Protein AF-A0A960RIF6-F1 (afdb_monomer_lite)

Sequence (246 aa):
MNGVRSHHGIITEVLLPPPLVHELRARSFPRLFRMTGSPGNRGFGRYLRQRIRMLVERERTPVERAITTAYLGSFLVDHIVHAEKNACRILEQRVFDQDEERRLWNQHYGKVILTLIDELPEGHAILDAMVHLPAYSQLPRSVYEIRDRHWGCLQTIARRELSPGTPAITEVTLLRKVQFVLAGERSVRAKARIICLSASLLADHLCFLRHTPWPRAYLHSMTDLYPFVSQDPLVLQEIIYLDDRS

Radius of gyration: 20.7 Å; chains: 1; bounding box: 53×75×54 Å

Foldseek 3Di:
DDDDPPPPPPPPDDDDDDDLPDPVVPPDPVVLCVPVPDPDDPCNVVVNLVVLQVVLVVADDLLVSLVSLLNVLLVVLVVVLVVVQVCCCVPVVDHDDPVRSVVSSVVSSVVSSVVSLVSYPPSVSNVVSNVLVVLLLDQAPVLVVVCVVCVVVLVCVQCVCVPPPRPHLDLVVLLVVLLVLVPDPDDLLVSLSVNSNSLQSQLVVCCVPVVDPSSVSSNVSSSSCCVVCSVPVSSVVCSSCVRVVD

Secondary structure (DSSP, 8-state):
------------S--------SGGGSSS-HHHHTTTT-TT-TTHHHHHHHHHHHHHTT-SSHHHHHHHHHHHHHHHHHHHHHHHHHHHHHHT-----HHHHHHHHHHHHHHHHHHHHHTSTTHHHHHHHHHHHHHHTS--HHHHHHHHHTHHHHHHHHHGGGSTTSPP--HHHHHHHHHHHHHSS--HHHHHHHHHHHHHHHHHHHHHHH---HHHHHHHHHHHHHHHHTTSHHHHHHHHTSSTT-

Structure (mmCIF, N/CA/C/O backbone):
data_AF-A0A960RIF6-F1
#
_entry.id   AF-A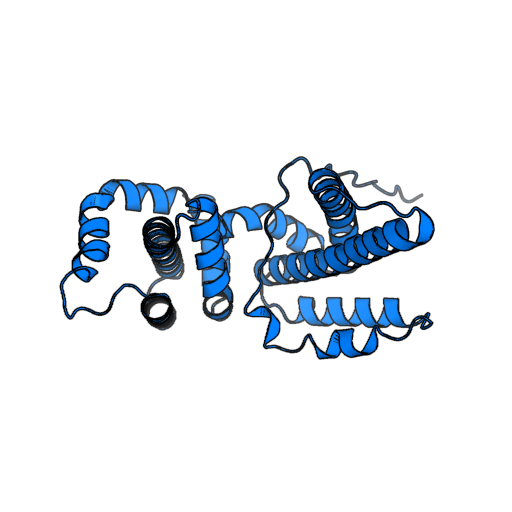0A960RIF6-F1
#
loop_
_atom_site.group_PDB
_atom_site.id
_atom_site.type_symbol
_atom_site.label_atom_id
_atom_site.label_alt_id
_atom_site.label_comp_id
_atom_site.label_asym_id
_atom_site.label_entity_id
_atom_site.label_seq_id
_atom_site.pdbx_PDB_ins_code
_atom_site.Cartn_x
_atom_site.Cartn_y
_atom_site.Cartn_z
_atom_site.occupancy
_atom_site.B_iso_or_equiv
_atom_site.auth_seq_id
_atom_site.auth_comp_id
_atom_site.auth_asym_id
_atom_site.auth_atom_id
_atom_site.pdbx_PDB_model_num
ATOM 1 N N . MET A 1 1 ? 3.336 -42.563 -7.541 1.00 32.19 1 MET A N 1
ATOM 2 C CA . MET A 1 1 ? 3.245 -41.630 -8.685 1.00 32.19 1 MET A CA 1
ATOM 3 C C . MET A 1 1 ? 2.550 -40.374 -8.188 1.00 32.19 1 MET A C 1
ATOM 5 O O . MET A 1 1 ? 1.345 -40.395 -7.989 1.00 32.19 1 MET A O 1
ATOM 9 N N . ASN A 1 2 ? 3.328 -39.337 -7.868 1.00 27.92 2 ASN A N 1
ATOM 10 C CA . ASN A 1 2 ? 2.820 -38.091 -7.297 1.00 27.92 2 ASN A CA 1
ATOM 11 C C . ASN A 1 2 ? 2.390 -37.157 -8.429 1.00 27.92 2 ASN A C 1
ATOM 13 O O . ASN A 1 2 ? 3.223 -36.709 -9.214 1.00 27.92 2 ASN A O 1
ATOM 17 N N . GLY A 1 3 ? 1.086 -36.896 -8.513 1.00 26.84 3 GLY A N 1
ATOM 18 C CA . GLY A 1 3 ? 0.520 -35.905 -9.417 1.00 26.84 3 GLY A CA 1
ATOM 19 C C . GLY A 1 3 ? 0.875 -34.502 -8.942 1.00 26.84 3 GLY A C 1
ATOM 20 O O . GLY A 1 3 ? 0.339 -34.023 -7.945 1.00 26.84 3 GLY A O 1
ATOM 21 N N . VAL A 1 4 ? 1.782 -33.853 -9.668 1.00 30.77 4 VAL A N 1
ATOM 22 C CA . VAL A 1 4 ? 2.055 -32.419 -9.564 1.00 30.77 4 VAL A CA 1
ATOM 23 C C . VAL A 1 4 ? 0.796 -31.688 -10.031 1.00 30.77 4 VAL A C 1
ATOM 25 O O . VAL A 1 4 ? 0.501 -31.642 -11.225 1.00 30.77 4 VAL A O 1
ATOM 28 N N . ARG A 1 5 ? 0.010 -31.156 -9.090 1.00 31.02 5 ARG A N 1
ATOM 29 C CA . ARG A 1 5 ? -1.071 -30.225 -9.419 1.00 31.02 5 ARG A CA 1
ATOM 30 C C . ARG A 1 5 ? -0.435 -28.909 -9.841 1.00 31.02 5 ARG A C 1
ATOM 32 O O . ARG A 1 5 ? 0.065 -28.146 -9.025 1.00 31.02 5 ARG A O 1
ATOM 39 N N . SER A 1 6 ? -0.435 -28.697 -11.149 1.00 33.59 6 SER A N 1
ATOM 40 C CA . SER A 1 6 ? -0.143 -27.425 -11.788 1.00 33.59 6 SER A CA 1
ATOM 41 C C . SER A 1 6 ? -1.176 -26.392 -11.330 1.00 33.59 6 SER A C 1
ATOM 43 O O . SER A 1 6 ? -2.300 -26.363 -11.830 1.00 33.59 6 SER A O 1
ATOM 45 N N . HIS A 1 7 ? -0.818 -25.562 -10.349 1.00 36.59 7 HIS A N 1
ATOM 46 C CA . HIS A 1 7 ? -1.596 -24.386 -9.970 1.00 36.59 7 HIS A CA 1
ATOM 47 C C . HIS A 1 7 ? -1.358 -23.276 -11.000 1.00 36.59 7 HIS A C 1
ATOM 49 O O . HIS A 1 7 ? -0.664 -22.299 -10.747 1.00 36.59 7 HIS A O 1
ATOM 55 N N . HIS A 1 8 ? -1.949 -23.422 -12.187 1.00 34.44 8 HIS A N 1
ATOM 56 C CA . HIS A 1 8 ? -2.208 -22.283 -13.071 1.00 34.44 8 HIS A CA 1
ATOM 57 C C . HIS A 1 8 ? -3.445 -21.545 -12.546 1.00 34.44 8 HIS A C 1
ATOM 59 O O . HIS A 1 8 ? -4.513 -21.556 -13.154 1.00 34.44 8 HIS A O 1
ATOM 65 N N . GLY A 1 9 ? -3.307 -20.951 -11.358 1.00 34.75 9 GLY A N 1
ATOM 66 C CA . GLY A 1 9 ? -4.221 -19.922 -10.890 1.00 34.75 9 GLY A CA 1
ATOM 67 C C . GLY A 1 9 ? -3.928 -18.674 -11.702 1.00 34.75 9 GLY A C 1
ATOM 68 O O . GLY A 1 9 ? -2.904 -18.024 -11.503 1.00 34.75 9 GLY A O 1
ATOM 69 N N . ILE A 1 10 ? -4.783 -18.398 -12.679 1.00 37.38 10 ILE A N 1
ATOM 70 C CA . ILE A 1 10 ? -4.739 -17.173 -13.462 1.00 37.38 10 ILE A CA 1
ATOM 71 C C . ILE A 1 10 ? -4.867 -16.027 -12.451 1.00 37.38 10 ILE A C 1
ATOM 73 O O . ILE A 1 10 ? -5.909 -15.876 -11.821 1.00 37.38 10 ILE A O 1
ATOM 77 N N . ILE A 1 11 ? -3.798 -15.246 -12.268 1.00 41.38 11 ILE A N 1
ATOM 78 C CA . ILE A 1 11 ? -3.864 -13.926 -11.632 1.00 41.38 11 ILE A CA 1
ATOM 79 C C . ILE A 1 11 ? -4.617 -13.042 -12.636 1.00 41.38 11 ILE A C 1
ATOM 81 O O . ILE A 1 11 ? -4.023 -12.300 -13.414 1.00 41.38 11 ILE A O 1
ATOM 85 N N . THR A 1 12 ? -5.929 -13.247 -12.732 1.00 36.44 12 THR A N 1
ATOM 86 C CA . THR A 1 12 ? -6.839 -12.452 -13.552 1.00 36.44 12 THR A CA 1
ATOM 87 C C . THR A 1 12 ? -6.929 -11.080 -12.906 1.00 36.44 12 THR A C 1
ATOM 89 O O . THR A 1 12 ? -7.447 -10.983 -11.800 1.00 36.44 12 THR A O 1
ATOM 92 N N . GLU A 1 13 ? -6.357 -10.069 -13.568 1.00 41.06 13 GLU A N 1
ATOM 93 C CA . GLU A 1 13 ? -6.784 -8.656 -13.559 1.00 41.06 13 GLU A CA 1
ATOM 94 C C . GLU A 1 13 ? -7.494 -8.219 -12.256 1.00 41.06 13 GLU A C 1
ATOM 96 O O . GLU A 1 13 ? -8.681 -8.456 -12.078 1.00 41.06 13 GLU A O 1
ATOM 101 N N . VAL A 1 14 ? -6.835 -7.622 -11.259 1.00 38.22 14 VAL A N 1
ATOM 102 C CA . VAL A 1 14 ? -6.157 -6.319 -11.305 1.00 38.22 14 VAL A CA 1
ATOM 103 C C . VAL A 1 14 ? -4.953 -6.344 -10.362 1.00 38.22 14 VAL A C 1
ATOM 105 O O . VAL A 1 14 ? -5.090 -6.324 -9.140 1.00 38.22 14 VAL A O 1
ATOM 108 N N . LEU A 1 15 ? -3.749 -6.331 -10.928 1.00 47.78 15 LEU A N 1
ATOM 109 C CA . LEU A 1 15 ? -2.554 -5.953 -10.185 1.00 47.78 15 LEU A CA 1
ATOM 110 C C . LEU A 1 15 ? -2.409 -4.438 -10.271 1.00 47.78 15 LEU A C 1
ATOM 112 O O . LEU A 1 15 ? -2.301 -3.912 -11.377 1.00 47.78 15 LEU A O 1
ATOM 116 N N . LEU A 1 16 ? -2.453 -3.776 -9.107 1.00 42.75 16 LEU A N 1
ATOM 117 C CA . LEU A 1 16 ? -1.596 -2.669 -8.641 1.00 42.75 16 LEU A CA 1
ATOM 118 C C . LEU A 1 16 ? -2.322 -1.864 -7.531 1.00 42.75 16 LEU A C 1
ATOM 120 O O . LEU A 1 16 ? -3.524 -1.634 -7.660 1.00 42.75 16 LEU A O 1
ATOM 124 N N . PRO A 1 17 ? -1.624 -1.418 -6.457 1.00 39.72 17 PRO A N 1
ATOM 125 C CA . PRO A 1 17 ? -0.369 -0.676 -6.623 1.00 39.72 17 PRO A CA 1
ATOM 126 C C . PRO A 1 17 ? 0.770 -1.017 -5.637 1.00 39.72 17 PRO A C 1
ATOM 128 O O . PRO A 1 17 ? 0.545 -1.167 -4.440 1.00 39.72 17 PRO A O 1
ATOM 131 N N . PRO A 1 18 ? 2.038 -0.919 -6.068 1.00 49.06 18 PRO A N 1
ATOM 132 C CA . PRO A 1 18 ? 3.036 -0.166 -5.341 1.00 49.06 18 PRO A CA 1
ATOM 133 C C . PRO A 1 18 ? 3.178 1.215 -6.014 1.00 49.06 18 PRO A C 1
ATOM 135 O O . PRO A 1 18 ? 2.898 1.371 -7.204 1.00 49.06 18 PRO A O 1
ATOM 138 N N . PRO A 1 19 ? 3.543 2.246 -5.240 1.00 44.56 19 PRO A N 1
ATOM 139 C CA . PRO A 1 19 ? 4.737 2.183 -4.416 1.00 44.56 19 PRO A CA 1
ATOM 140 C C . PRO A 1 19 ? 4.451 2.467 -2.946 1.00 44.56 19 PRO A C 1
ATOM 142 O O . PRO A 1 19 ? 4.108 3.585 -2.584 1.00 44.56 19 PRO A O 1
ATOM 145 N N . LEU A 1 20 ? 4.756 1.502 -2.077 1.00 50.09 20 LEU A N 1
ATOM 146 C CA . LEU A 1 20 ? 5.163 1.823 -0.708 1.00 50.09 20 LEU A CA 1
ATOM 147 C C . LEU A 1 20 ? 6.552 2.478 -0.744 1.00 50.09 20 LEU A C 1
ATOM 149 O O . LEU A 1 20 ? 7.557 1.873 -0.380 1.00 50.09 20 LEU A O 1
ATOM 153 N N . VAL A 1 21 ? 6.663 3.693 -1.269 1.00 50.06 21 VAL A N 1
ATOM 154 C CA . VAL A 1 21 ? 7.930 4.433 -1.312 1.00 50.06 21 VAL A CA 1
ATOM 155 C C . VAL A 1 21 ? 7.574 5.875 -0.987 1.00 50.06 21 VAL A C 1
ATOM 157 O O . VAL A 1 21 ? 6.980 6.552 -1.810 1.00 50.06 21 VAL A O 1
ATOM 160 N N . HIS A 1 22 ? 7.812 6.334 0.244 1.00 36.00 22 HIS A N 1
ATOM 161 C CA . HIS A 1 22 ? 9.136 6.844 0.608 1.00 36.00 22 HIS A CA 1
ATOM 162 C C . HIS A 1 22 ? 9.741 6.323 1.931 1.00 36.00 22 HIS A C 1
ATOM 164 O O . HIS A 1 22 ? 10.951 6.475 2.118 1.00 36.00 22 HIS A O 1
ATOM 170 N N . GLU A 1 23 ? 8.989 5.640 2.802 1.00 36.38 23 GLU A N 1
ATOM 171 C CA . GLU A 1 23 ? 9.466 5.318 4.166 1.00 36.38 23 GLU A CA 1
ATOM 172 C C . GLU A 1 23 ? 10.039 3.904 4.393 1.00 36.38 23 GLU A C 1
ATOM 174 O O . GLU A 1 23 ? 10.820 3.713 5.330 1.00 36.38 23 GLU A O 1
ATOM 179 N N . LEU A 1 24 ? 9.840 2.933 3.489 1.00 41.31 24 LEU A N 1
ATOM 180 C CA . LEU A 1 24 ? 10.597 1.662 3.546 1.00 41.31 24 LEU A CA 1
ATOM 181 C C . LEU A 1 24 ? 12.114 1.847 3.296 1.00 41.31 24 LEU A C 1
ATOM 183 O O . LEU A 1 24 ? 12.909 0.928 3.497 1.00 41.31 24 LEU A O 1
ATOM 187 N N . ARG A 1 25 ? 12.559 3.068 2.952 1.00 44.19 25 ARG A N 1
ATOM 188 C CA . ARG A 1 25 ? 13.981 3.438 2.838 1.00 44.19 25 ARG A CA 1
ATOM 189 C C . ARG A 1 25 ? 14.737 3.437 4.175 1.00 44.19 25 ARG A C 1
ATOM 191 O O . ARG A 1 25 ? 15.963 3.330 4.156 1.00 44.19 25 ARG A O 1
ATOM 198 N N . ALA A 1 26 ? 14.062 3.551 5.322 1.00 37.34 26 ALA A N 1
ATOM 199 C CA . ALA A 1 26 ? 14.734 3.895 6.581 1.00 37.34 26 ALA A CA 1
ATOM 200 C C . ALA A 1 26 ? 15.164 2.706 7.460 1.00 37.34 26 ALA A C 1
ATOM 202 O O . ALA A 1 26 ? 16.023 2.873 8.327 1.00 37.34 26 ALA A O 1
ATOM 203 N N . ARG A 1 27 ? 14.641 1.491 7.253 1.00 42.00 27 ARG A N 1
ATOM 204 C CA . ARG A 1 27 ? 15.014 0.329 8.082 1.00 42.00 27 ARG A CA 1
ATOM 205 C C . ARG A 1 27 ? 15.604 -0.797 7.227 1.00 42.00 27 ARG A C 1
ATOM 207 O O . ARG A 1 27 ? 14.946 -1.752 6.851 1.00 42.00 27 ARG A O 1
ATOM 214 N N . SER A 1 28 ? 16.909 -0.655 6.962 1.00 44.53 28 SER A N 1
ATOM 215 C CA . SER A 1 28 ? 17.867 -1.745 6.675 1.00 44.53 28 SER A CA 1
ATOM 216 C C . SER A 1 28 ? 18.116 -2.217 5.229 1.00 44.53 28 SER A C 1
ATOM 218 O O . SER A 1 28 ? 18.928 -3.126 5.054 1.00 44.53 28 SER A O 1
ATOM 220 N N . PHE A 1 29 ? 17.570 -1.592 4.183 1.00 48.66 29 PHE A N 1
ATOM 221 C CA . PHE A 1 29 ? 17.700 -2.127 2.811 1.00 48.66 29 PHE A CA 1
ATOM 222 C C . PHE A 1 29 ? 18.781 -1.552 1.877 1.00 48.66 29 PHE A C 1
ATOM 224 O O . PHE A 1 29 ? 19.278 -2.325 1.056 1.00 48.66 29 PHE A O 1
ATOM 231 N N . PRO A 1 30 ? 19.281 -0.302 2.009 1.00 45.53 30 PRO A N 1
ATOM 232 C CA . PRO A 1 30 ? 20.416 0.154 1.191 1.00 45.53 30 PRO A CA 1
ATOM 233 C C . PRO A 1 30 ? 21.667 -0.735 1.340 1.00 45.53 30 PRO A C 1
ATOM 235 O O . PRO A 1 30 ? 22.520 -0.785 0.457 1.00 45.53 30 PRO A O 1
ATOM 238 N N . ARG A 1 31 ? 21.772 -1.475 2.454 1.00 42.97 31 ARG A N 1
ATOM 239 C CA . ARG A 1 31 ? 22.844 -2.448 2.716 1.00 42.97 31 ARG A CA 1
ATOM 240 C C . ARG A 1 31 ? 22.660 -3.790 2.007 1.00 42.97 31 ARG A C 1
ATOM 242 O O . ARG A 1 31 ? 23.662 -4.430 1.716 1.00 42.97 31 ARG A O 1
ATOM 249 N N . LEU A 1 32 ? 21.426 -4.203 1.711 1.00 44.03 32 LEU A N 1
ATOM 250 C CA . LEU A 1 32 ? 21.147 -5.468 1.024 1.00 44.03 32 LEU A CA 1
ATOM 251 C C . LEU A 1 32 ? 21.652 -5.451 -0.427 1.00 44.03 32 LEU A C 1
ATOM 253 O O . LEU A 1 32 ? 22.079 -6.486 -0.933 1.00 44.03 32 LEU A O 1
ATOM 257 N N . PHE A 1 33 ? 21.688 -4.264 -1.046 1.00 45.75 33 PHE A N 1
ATOM 258 C CA . PHE A 1 33 ? 22.022 -4.100 -2.462 1.00 45.75 33 PHE A CA 1
ATOM 259 C C . PHE A 1 33 ? 23.192 -3.147 -2.767 1.00 45.75 33 PHE A C 1
ATOM 261 O O . PHE A 1 33 ? 23.635 -3.094 -3.906 1.00 45.75 33 PHE A O 1
ATOM 268 N N . ARG A 1 34 ? 23.848 -2.507 -1.782 1.00 46.56 34 ARG A N 1
ATOM 269 C CA . ARG A 1 34 ? 25.203 -1.941 -2.017 1.00 46.56 34 ARG A CA 1
ATOM 270 C C . ARG A 1 34 ? 26.225 -2.986 -2.503 1.00 46.56 34 ARG A C 1
ATOM 272 O O . ARG A 1 34 ? 27.299 -2.613 -2.954 1.00 46.56 34 ARG A O 1
ATOM 279 N N . MET A 1 35 ? 25.890 -4.275 -2.435 1.00 37.97 35 MET A N 1
ATOM 280 C CA . MET A 1 35 ? 26.700 -5.387 -2.935 1.00 37.97 35 MET A CA 1
ATOM 281 C C . MET A 1 35 ? 26.301 -5.892 -4.338 1.00 37.97 35 MET A C 1
ATOM 283 O O . MET A 1 35 ? 26.942 -6.814 -4.833 1.00 37.97 35 MET A O 1
ATOM 287 N N . THR A 1 36 ? 25.280 -5.328 -5.002 1.00 44.00 36 THR A N 1
ATOM 288 C CA . THR A 1 36 ? 24.848 -5.775 -6.349 1.00 44.00 36 THR A CA 1
ATOM 289 C C . THR A 1 36 ? 25.590 -5.140 -7.512 1.00 44.00 36 THR A C 1
ATOM 291 O O . THR A 1 36 ? 25.268 -5.416 -8.662 1.00 44.00 36 THR A O 1
ATOM 294 N N . GLY A 1 37 ? 26.618 -4.340 -7.232 1.00 41.59 37 GLY A N 1
ATOM 295 C CA . GLY A 1 37 ? 27.520 -3.809 -8.254 1.00 41.59 37 GLY A CA 1
ATOM 296 C C . GLY A 1 37 ? 28.519 -4.824 -8.825 1.00 41.59 37 GLY A C 1
ATOM 297 O O . GLY A 1 37 ? 29.257 -4.464 -9.734 1.00 41.59 37 GLY A O 1
ATOM 298 N N . SER A 1 38 ? 28.563 -6.068 -8.328 1.00 38.09 38 SER A N 1
ATOM 299 C CA . SER A 1 38 ? 29.552 -7.065 -8.768 1.00 38.09 38 SER A CA 1
ATOM 300 C C . SER A 1 38 ? 28.891 -8.256 -9.476 1.00 38.09 38 SER A C 1
ATOM 302 O O . SER A 1 38 ? 28.416 -9.183 -8.808 1.00 38.09 38 SER A O 1
ATOM 304 N N . PRO A 1 39 ? 28.855 -8.270 -10.821 1.00 38.03 39 PRO A N 1
ATOM 305 C CA . PRO A 1 39 ? 28.371 -9.412 -11.587 1.00 38.03 39 PRO A CA 1
ATOM 306 C C . PRO A 1 39 ? 29.365 -10.576 -11.437 1.00 38.03 39 PRO A C 1
ATOM 308 O O . PRO A 1 39 ? 30.534 -10.449 -11.784 1.00 38.03 39 PRO A O 1
ATOM 311 N N . GLY A 1 40 ? 28.922 -11.714 -10.885 1.00 44.09 40 GLY A N 1
ATOM 312 C CA . GLY A 1 40 ? 29.757 -12.926 -10.821 1.00 44.09 40 GLY A CA 1
ATOM 313 C C . GLY A 1 40 ? 29.438 -13.950 -9.727 1.00 44.09 40 GLY A C 1
ATOM 314 O O . GLY A 1 40 ? 29.934 -15.073 -9.784 1.00 44.09 40 GLY A O 1
ATOM 315 N N . ASN A 1 41 ? 28.600 -13.637 -8.734 1.00 46.22 41 ASN A N 1
ATOM 316 C CA . ASN A 1 41 ? 28.441 -14.531 -7.585 1.00 46.22 41 ASN A CA 1
ATOM 317 C C . ASN A 1 41 ? 27.294 -15.543 -7.758 1.00 46.22 41 ASN A C 1
ATOM 319 O O . ASN A 1 41 ? 26.132 -15.236 -7.501 1.00 46.22 41 ASN A O 1
ATOM 323 N N . ARG A 1 42 ? 27.618 -16.804 -8.084 1.00 51.88 42 ARG A N 1
ATOM 324 C CA . ARG A 1 42 ? 26.669 -17.947 -8.066 1.00 51.88 42 ARG A CA 1
ATOM 325 C C . ARG A 1 42 ? 26.002 -18.171 -6.690 1.00 51.88 42 ARG A C 1
ATOM 327 O O . ARG A 1 42 ? 25.000 -18.877 -6.593 1.00 51.88 42 ARG A O 1
ATOM 334 N N . GLY A 1 43 ? 26.531 -17.561 -5.625 1.00 57.53 43 GLY A N 1
ATOM 335 C CA . GLY A 1 43 ? 25.935 -17.526 -4.283 1.00 57.53 43 GLY A CA 1
ATOM 336 C C . GLY A 1 43 ? 24.962 -16.366 -4.031 1.00 57.53 43 GLY A C 1
ATOM 337 O O . GLY A 1 43 ? 24.218 -16.412 -3.054 1.00 57.53 43 GLY A O 1
ATOM 338 N N . PHE A 1 44 ? 24.918 -15.354 -4.906 1.00 62.78 44 PHE A N 1
ATOM 339 C CA . PHE A 1 44 ? 24.132 -14.135 -4.695 1.00 62.78 44 PHE A CA 1
ATOM 340 C C . PHE A 1 44 ? 22.628 -14.415 -4.651 1.00 62.78 44 PHE A C 1
ATOM 342 O O . PHE A 1 44 ? 21.956 -13.992 -3.716 1.00 62.78 44 PHE A O 1
ATOM 349 N N . GLY A 1 45 ? 22.114 -15.208 -5.597 1.00 66.12 45 GLY A N 1
ATOM 350 C CA . GLY A 1 45 ? 20.698 -15.583 -5.612 1.00 66.12 45 GLY A CA 1
ATOM 351 C C . GLY A 1 45 ? 20.278 -16.332 -4.344 1.00 66.12 45 GLY A C 1
ATOM 352 O O . GLY A 1 45 ? 19.231 -16.043 -3.781 1.00 66.12 45 GLY A O 1
ATOM 353 N N . ARG A 1 46 ? 21.127 -17.235 -3.828 1.00 70.06 46 ARG A N 1
ATOM 354 C CA . ARG A 1 46 ? 20.864 -17.936 -2.558 1.00 70.06 46 ARG A CA 1
ATOM 355 C C . ARG A 1 46 ? 20.870 -16.986 -1.362 1.00 70.06 46 ARG A C 1
ATOM 357 O O . ARG A 1 46 ? 19.969 -17.063 -0.535 1.00 70.06 46 ARG A O 1
ATOM 364 N N . TYR A 1 47 ? 21.848 -16.086 -1.290 1.00 72.69 47 TYR A N 1
ATOM 365 C CA . TYR A 1 47 ? 21.937 -15.090 -0.222 1.00 72.69 47 TYR A CA 1
ATOM 366 C C . TYR A 1 47 ? 20.736 -14.137 -0.220 1.00 72.69 47 TYR A C 1
ATOM 368 O O . TYR A 1 47 ? 20.153 -13.873 0.831 1.00 72.69 47 TYR A O 1
ATOM 376 N N . LEU A 1 48 ? 20.342 -13.651 -1.400 1.00 72.12 48 LEU A N 1
ATOM 377 C CA . LEU A 1 48 ? 19.203 -12.759 -1.560 1.00 72.12 48 LEU A CA 1
ATOM 378 C C . LEU A 1 48 ? 17.898 -13.442 -1.138 1.00 72.12 48 LEU A C 1
ATOM 380 O O . LEU A 1 48 ? 17.171 -12.886 -0.319 1.00 72.12 48 LEU A O 1
ATOM 384 N N . ARG A 1 49 ? 17.649 -14.670 -1.609 1.00 75.38 49 ARG A N 1
ATOM 385 C CA . ARG A 1 49 ? 16.490 -15.476 -1.192 1.00 75.38 49 ARG A CA 1
ATOM 386 C C . ARG A 1 49 ? 16.439 -15.678 0.319 1.00 75.38 49 ARG A C 1
ATOM 388 O O . ARG A 1 49 ? 15.421 -15.411 0.949 1.00 75.38 49 ARG A O 1
ATOM 395 N N . GLN A 1 50 ? 17.564 -16.059 0.927 1.00 79.75 50 GLN A N 1
ATOM 396 C CA . GLN A 1 50 ? 17.651 -16.235 2.378 1.00 79.75 50 GLN A CA 1
ATOM 397 C C . GLN A 1 50 ? 17.331 -14.932 3.125 1.00 79.75 50 GLN A C 1
ATOM 399 O O . GLN A 1 50 ? 16.666 -14.948 4.160 1.00 79.75 50 GLN A O 1
ATOM 404 N N . ARG A 1 51 ? 17.792 -13.789 2.609 1.00 78.69 51 ARG A N 1
ATOM 405 C CA . ARG A 1 51 ? 17.517 -12.481 3.208 1.00 78.69 51 ARG A CA 1
ATOM 406 C C . ARG A 1 51 ? 16.064 -12.065 3.071 1.00 78.69 51 ARG A C 1
ATOM 408 O O . ARG A 1 51 ? 15.514 -11.619 4.071 1.00 78.69 51 ARG A O 1
ATOM 415 N N . ILE A 1 52 ? 15.459 -12.249 1.899 1.00 79.31 52 ILE A N 1
ATOM 416 C CA . ILE A 1 52 ? 14.028 -12.010 1.679 1.00 79.31 52 ILE A CA 1
ATOM 417 C C . ILE A 1 52 ? 13.210 -12.833 2.672 1.00 79.31 52 ILE A C 1
ATOM 419 O O . ILE A 1 52 ? 12.413 -12.270 3.416 1.00 79.31 52 ILE A O 1
ATOM 423 N N . ARG A 1 53 ? 13.498 -14.133 2.774 1.00 83.06 53 ARG A N 1
ATOM 424 C CA . ARG A 1 53 ? 12.840 -15.020 3.732 1.00 83.06 53 ARG A CA 1
ATOM 425 C C . ARG A 1 53 ? 12.953 -14.515 5.172 1.00 83.06 53 ARG A C 1
ATOM 427 O O . ARG A 1 53 ? 11.936 -14.349 5.829 1.00 83.06 53 ARG A O 1
ATOM 434 N N . MET A 1 54 ? 14.159 -14.180 5.636 1.00 82.75 54 MET A N 1
ATOM 435 C CA . MET A 1 54 ? 14.357 -13.644 6.993 1.00 82.75 54 MET A CA 1
ATOM 436 C C . MET A 1 54 ? 13.622 -12.325 7.252 1.00 82.75 54 MET A C 1
ATOM 438 O O . MET A 1 54 ? 13.348 -12.003 8.404 1.00 82.75 54 MET A O 1
ATOM 442 N N . LEU A 1 55 ? 13.384 -11.514 6.222 1.00 80.75 55 LEU A N 1
ATOM 443 C CA . LEU A 1 55 ? 12.650 -10.259 6.361 1.00 80.75 55 LEU A CA 1
ATOM 444 C C . LEU A 1 55 ? 11.156 -10.522 6.486 1.00 80.75 55 LEU A C 1
ATOM 446 O O . LEU A 1 55 ? 10.545 -10.015 7.417 1.00 80.75 55 LEU A O 1
ATOM 450 N N . VAL A 1 56 ? 10.606 -11.374 5.622 1.00 82.81 56 VAL A N 1
ATOM 451 C CA . VAL A 1 56 ? 9.197 -11.779 5.689 1.00 82.81 56 VAL A CA 1
ATOM 452 C C . VAL A 1 56 ? 8.900 -12.518 7.000 1.00 82.81 56 VAL A C 1
ATOM 454 O O . VAL A 1 56 ? 7.888 -12.261 7.639 1.00 82.81 56 VAL A O 1
ATOM 457 N N . GLU A 1 57 ? 9.805 -13.376 7.476 1.00 83.69 57 GLU A N 1
ATOM 458 C CA . GLU A 1 57 ? 9.639 -14.109 8.743 1.00 83.69 57 GLU A CA 1
ATOM 459 C C . GLU A 1 57 ? 9.640 -13.203 9.990 1.00 83.69 57 GLU A C 1
ATOM 461 O O . GLU A 1 57 ? 9.158 -13.619 11.042 1.00 83.69 57 GLU A O 1
ATOM 466 N N . ARG A 1 58 ? 10.155 -11.967 9.902 1.00 83.50 58 ARG A N 1
ATOM 467 C CA . ARG A 1 58 ? 10.088 -10.995 11.013 1.00 83.50 58 ARG A CA 1
ATOM 468 C C . ARG A 1 58 ? 8.714 -10.360 11.168 1.00 83.50 58 ARG A C 1
ATOM 470 O O . ARG A 1 58 ? 8.421 -9.826 12.238 1.00 83.50 58 ARG A O 1
ATOM 477 N N . GLU A 1 59 ? 7.910 -10.397 10.116 1.00 82.94 59 GLU A N 1
ATOM 478 C CA . GLU A 1 59 ? 6.571 -9.834 10.121 1.00 82.94 59 GLU A CA 1
ATOM 479 C C . GLU A 1 59 ? 5.628 -10.708 10.955 1.00 82.94 59 GLU A C 1
ATOM 481 O O . GLU A 1 59 ? 5.712 -11.946 10.945 1.00 82.94 59 GLU A O 1
ATOM 486 N N . ARG A 1 60 ? 4.736 -10.059 11.709 1.00 82.12 60 ARG A N 1
ATOM 487 C CA . ARG A 1 60 ? 3.943 -10.714 12.762 1.00 82.12 60 ARG A CA 1
ATOM 488 C C . ARG A 1 60 ? 2.646 -11.293 12.226 1.00 82.12 60 ARG A C 1
ATOM 490 O O . ARG A 1 60 ? 2.162 -12.292 12.750 1.00 82.12 60 ARG A O 1
ATOM 497 N N . THR A 1 61 ? 2.088 -10.664 11.200 1.00 83.25 61 THR A N 1
ATOM 498 C CA . THR A 1 61 ? 0.800 -11.033 10.613 1.00 83.25 61 THR A CA 1
ATOM 499 C C . THR A 1 61 ? 0.945 -11.447 9.145 1.00 83.25 61 THR A C 1
ATOM 501 O O . THR A 1 61 ? 1.852 -10.972 8.458 1.00 83.25 61 THR A O 1
ATOM 504 N N . PRO A 1 62 ? 0.030 -12.280 8.612 1.00 85.12 62 PRO A N 1
ATOM 505 C CA . PRO A 1 62 ? -0.012 -12.594 7.180 1.00 85.12 62 PRO A CA 1
ATOM 506 C C . PRO A 1 62 ? -0.122 -11.347 6.294 1.00 85.12 62 PRO A C 1
ATOM 508 O O . PRO A 1 62 ? 0.444 -11.306 5.208 1.00 85.12 62 PRO A O 1
ATOM 511 N N . VAL A 1 63 ? -0.794 -10.302 6.787 1.00 81.88 63 VAL A N 1
ATOM 512 C CA . VAL A 1 63 ? -0.922 -9.004 6.114 1.00 81.88 63 VAL A CA 1
ATOM 513 C C . VAL A 1 63 ? 0.424 -8.297 5.982 1.00 81.88 63 VAL A C 1
ATOM 515 O O . VAL A 1 63 ? 0.789 -7.889 4.885 1.00 81.88 63 VAL A O 1
ATOM 518 N N . GLU A 1 64 ? 1.186 -8.170 7.068 1.00 79.75 64 GLU A N 1
ATOM 519 C CA . GLU A 1 64 ? 2.520 -7.560 7.004 1.00 79.75 64 GLU A CA 1
ATOM 520 C C . GLU A 1 64 ? 3.446 -8.374 6.089 1.00 79.75 64 GLU A C 1
ATOM 522 O O . GLU A 1 64 ? 4.173 -7.807 5.277 1.00 79.75 64 GLU A O 1
ATOM 527 N N . ARG A 1 65 ? 3.353 -9.711 6.129 1.00 84.12 65 ARG A N 1
ATOM 528 C CA . ARG A 1 65 ? 4.088 -10.603 5.216 1.00 84.12 65 ARG A CA 1
ATOM 529 C C . ARG A 1 65 ? 3.705 -10.385 3.757 1.00 84.12 65 ARG A C 1
ATOM 531 O O . ARG A 1 65 ? 4.594 -10.346 2.907 1.00 84.12 65 ARG A O 1
ATOM 538 N N . ALA A 1 66 ? 2.416 -10.226 3.467 1.00 84.69 66 ALA A N 1
ATOM 539 C CA . ALA A 1 66 ? 1.898 -9.923 2.136 1.00 84.69 66 ALA A CA 1
ATOM 540 C C . ALA A 1 66 ? 2.405 -8.571 1.637 1.00 84.69 66 ALA A C 1
ATOM 542 O O . ALA A 1 66 ? 2.895 -8.478 0.513 1.00 84.69 66 ALA A O 1
ATOM 543 N N . ILE A 1 67 ? 2.377 -7.546 2.489 1.00 78.62 67 ILE A N 1
ATOM 544 C CA . ILE A 1 67 ? 2.882 -6.212 2.163 1.00 78.62 67 ILE A CA 1
ATOM 545 C C . ILE A 1 67 ? 4.389 -6.243 1.891 1.00 78.62 67 ILE A C 1
ATOM 547 O O . ILE A 1 67 ? 4.844 -5.752 0.856 1.00 78.62 67 ILE A O 1
ATOM 551 N N . THR A 1 68 ? 5.169 -6.860 2.779 1.00 79.62 68 THR A N 1
ATOM 552 C CA . THR A 1 68 ? 6.623 -6.982 2.621 1.00 79.62 68 THR A CA 1
ATOM 553 C C . THR A 1 68 ? 6.975 -7.804 1.377 1.00 79.62 68 THR A C 1
ATOM 555 O O . THR A 1 68 ? 7.864 -7.415 0.620 1.00 79.62 68 THR A O 1
ATOM 558 N N . THR A 1 69 ? 6.241 -8.883 1.091 1.00 83.12 69 THR A N 1
ATOM 559 C CA . THR A 1 69 ? 6.419 -9.688 -0.132 1.00 83.12 69 THR A CA 1
ATOM 560 C C . THR A 1 69 ? 6.092 -8.889 -1.394 1.00 83.12 69 THR A C 1
ATOM 562 O O . THR A 1 69 ? 6.897 -8.872 -2.325 1.00 83.12 69 THR A O 1
ATOM 565 N N . ALA A 1 70 ? 4.965 -8.171 -1.415 1.00 81.06 70 ALA A N 1
ATOM 566 C CA . ALA A 1 70 ? 4.567 -7.307 -2.527 1.00 81.06 70 ALA A CA 1
ATOM 567 C C . ALA A 1 70 ? 5.615 -6.217 -2.801 1.00 81.06 70 ALA A C 1
ATOM 569 O O . ALA A 1 70 ? 6.000 -5.977 -3.948 1.00 81.06 70 ALA A O 1
ATOM 570 N N . TYR A 1 71 ? 6.137 -5.599 -1.738 1.00 74.94 71 TYR A N 1
ATOM 571 C CA . TYR A 1 71 ? 7.183 -4.591 -1.839 1.00 74.94 71 TYR A CA 1
ATOM 572 C C . TYR A 1 71 ? 8.476 -5.158 -2.431 1.00 74.94 71 TYR A C 1
ATOM 574 O O . TYR A 1 71 ? 9.001 -4.618 -3.406 1.00 74.94 71 TYR A O 1
ATOM 582 N N . LEU A 1 72 ? 8.969 -6.272 -1.886 1.00 76.69 72 LEU A N 1
ATOM 583 C CA . LEU A 1 72 ? 10.185 -6.918 -2.381 1.00 76.69 72 LEU A CA 1
ATOM 584 C C . LEU A 1 72 ? 10.023 -7.376 -3.832 1.00 76.69 72 LEU A C 1
ATOM 586 O O . LEU A 1 72 ? 10.932 -7.177 -4.636 1.00 76.69 72 LEU A O 1
ATOM 590 N N . GLY A 1 73 ? 8.856 -7.919 -4.185 1.00 80.38 73 GLY A N 1
ATOM 591 C CA . GLY A 1 73 ? 8.528 -8.281 -5.557 1.00 80.38 73 GLY A CA 1
ATOM 592 C C . GLY A 1 73 ? 8.576 -7.082 -6.500 1.00 80.38 73 GLY A C 1
ATOM 593 O O . GLY A 1 73 ? 9.257 -7.145 -7.519 1.00 80.38 73 GLY A O 1
ATOM 594 N N . SER A 1 74 ? 7.940 -5.967 -6.129 1.00 75.12 74 SER A N 1
ATOM 595 C CA . SER A 1 74 ? 7.931 -4.741 -6.941 1.00 75.12 74 SER A CA 1
ATOM 596 C C . SER A 1 74 ? 9.338 -4.204 -7.204 1.00 75.12 74 SER A C 1
ATOM 598 O O . SER A 1 74 ? 9.696 -3.922 -8.343 1.00 75.12 74 SER A O 1
ATOM 600 N N . PHE A 1 75 ? 10.181 -4.181 -6.171 1.00 72.81 75 PHE A N 1
ATOM 601 C CA . PHE A 1 75 ? 11.565 -3.736 -6.275 1.00 72.81 75 PHE A CA 1
ATOM 602 C C . PHE A 1 75 ? 12.409 -4.637 -7.190 1.00 72.81 75 PHE A C 1
ATOM 604 O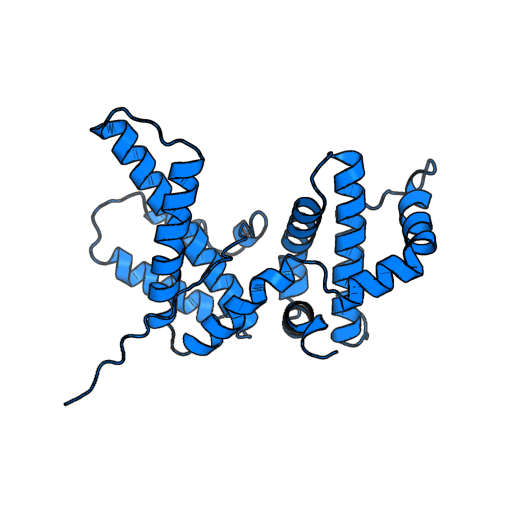 O . PHE A 1 75 ? 13.219 -4.151 -7.980 1.00 72.81 75 PHE A O 1
ATOM 611 N N . LEU A 1 76 ? 12.236 -5.961 -7.101 1.00 78.44 76 LEU A N 1
ATOM 612 C CA . LEU A 1 76 ? 12.939 -6.902 -7.977 1.00 78.44 76 LEU A CA 1
ATOM 613 C C . LEU A 1 76 ? 12.503 -6.745 -9.435 1.00 78.44 76 LEU A C 1
ATOM 615 O O . LEU A 1 76 ? 13.342 -6.812 -10.331 1.00 78.44 76 LEU A O 1
ATOM 619 N N . VAL A 1 77 ? 11.214 -6.512 -9.669 1.00 77.56 77 VAL A N 1
ATOM 620 C CA . VAL A 1 77 ? 10.671 -6.274 -11.009 1.00 77.56 77 VAL A CA 1
ATOM 621 C C . VAL A 1 77 ? 11.220 -4.984 -11.595 1.00 77.56 77 VAL A C 1
ATOM 623 O O . VAL A 1 77 ? 11.690 -5.014 -12.727 1.00 77.56 77 VAL A O 1
ATOM 626 N N . ASP A 1 78 ? 11.258 -3.893 -10.826 1.00 75.88 78 ASP A N 1
ATOM 627 C CA . ASP A 1 78 ? 11.861 -2.631 -11.270 1.00 75.88 78 ASP A CA 1
ATOM 628 C C . ASP A 1 78 ? 13.317 -2.840 -11.705 1.00 75.88 78 ASP A C 1
ATOM 630 O O . ASP A 1 78 ? 13.746 -2.329 -12.739 1.00 75.88 78 ASP A O 1
ATOM 634 N N . HIS A 1 79 ? 14.080 -3.644 -10.959 1.00 74.94 79 HIS A N 1
ATOM 635 C CA . HIS A 1 79 ? 15.448 -3.995 -11.333 1.00 74.94 79 HIS A CA 1
ATOM 636 C C . HIS A 1 79 ? 15.538 -4.816 -12.622 1.00 74.94 79 HIS A C 1
ATOM 638 O O . HIS A 1 79 ? 16.427 -4.551 -13.434 1.00 74.94 79 HIS A O 1
ATOM 644 N N . ILE A 1 80 ? 14.647 -5.791 -12.816 1.00 76.94 80 ILE A N 1
ATOM 645 C CA . ILE A 1 80 ? 14.588 -6.605 -14.038 1.00 76.94 80 ILE A CA 1
ATOM 646 C C . ILE A 1 80 ? 14.235 -5.719 -15.235 1.00 76.94 80 ILE A C 1
ATOM 648 O O . ILE A 1 80 ? 14.994 -5.673 -16.199 1.00 76.94 80 ILE A O 1
ATOM 652 N N . VAL A 1 81 ? 13.152 -4.947 -15.139 1.00 74.44 81 VAL A N 1
ATOM 653 C CA . VAL A 1 81 ? 12.689 -4.042 -16.201 1.00 74.44 81 VAL A CA 1
ATOM 654 C C . VAL A 1 81 ? 13.758 -2.997 -16.525 1.00 74.44 81 VAL A C 1
ATOM 656 O O . VAL A 1 81 ? 14.021 -2.721 -17.693 1.00 74.44 81 VAL A O 1
ATOM 659 N N . HIS A 1 82 ? 14.446 -2.453 -15.519 1.00 76.44 82 HIS A N 1
ATOM 660 C CA . HIS A 1 82 ? 15.553 -1.525 -15.743 1.00 76.44 82 HIS A CA 1
ATOM 661 C C . HIS A 1 82 ? 16.741 -2.186 -16.458 1.00 76.44 82 HIS A C 1
ATOM 663 O O . HIS A 1 82 ? 17.355 -1.571 -17.334 1.00 76.44 82 HIS A O 1
ATOM 669 N N . ALA A 1 83 ? 17.077 -3.430 -16.107 1.00 75.06 83 ALA A N 1
ATOM 670 C CA . ALA A 1 83 ? 18.125 -4.185 -16.786 1.00 75.06 83 ALA A CA 1
ATOM 671 C C . ALA A 1 83 ? 17.756 -4.473 -18.249 1.00 75.06 83 ALA A C 1
ATOM 673 O O . ALA A 1 83 ? 18.592 -4.263 -19.126 1.00 75.06 83 ALA A O 1
ATOM 674 N N . GLU A 1 84 ? 16.510 -4.867 -18.524 1.00 81.31 84 GLU A N 1
ATOM 675 C CA . GLU A 1 84 ? 16.007 -5.100 -19.884 1.00 81.31 84 GLU A CA 1
ATOM 676 C C . GLU A 1 84 ? 15.991 -3.816 -20.713 1.00 81.31 84 GLU A C 1
ATOM 678 O O . GLU A 1 84 ? 16.534 -3.784 -21.815 1.00 81.31 84 GLU A O 1
ATOM 683 N N . LYS A 1 85 ? 15.492 -2.714 -20.146 1.00 79.62 85 LYS A N 1
ATOM 684 C CA . LYS A 1 85 ? 15.521 -1.393 -20.783 1.00 79.62 85 LYS A CA 1
ATOM 685 C C . LYS A 1 85 ? 16.944 -0.969 -21.148 1.00 79.62 85 LYS A C 1
ATOM 687 O O . LYS A 1 85 ? 17.184 -0.447 -22.236 1.00 79.62 85 LYS A O 1
ATOM 692 N N . ASN A 1 86 ? 17.907 -1.204 -20.255 1.00 76.00 86 ASN A N 1
ATOM 693 C CA . ASN A 1 86 ? 19.315 -0.930 -20.535 1.00 76.00 86 ASN A CA 1
ATOM 694 C C . ASN A 1 86 ? 19.884 -1.857 -21.614 1.00 76.00 86 ASN A C 1
ATOM 696 O O . ASN A 1 86 ? 20.621 -1.380 -22.475 1.00 76.00 86 ASN A O 1
ATOM 700 N N . ALA A 1 87 ? 19.545 -3.147 -21.587 1.00 78.69 87 ALA A N 1
ATOM 701 C CA . ALA A 1 87 ? 19.980 -4.112 -22.589 1.00 78.69 87 ALA A CA 1
ATOM 702 C C . ALA A 1 87 ? 19.449 -3.748 -23.982 1.00 78.69 87 ALA A C 1
ATOM 704 O O . ALA A 1 87 ? 20.248 -3.639 -24.908 1.00 78.69 87 ALA A O 1
ATOM 705 N N . CYS A 1 88 ? 18.154 -3.450 -24.125 1.00 84.75 88 CYS A N 1
ATOM 706 C CA . CYS A 1 88 ? 17.573 -3.005 -25.394 1.00 84.75 88 CYS A CA 1
ATOM 707 C C . CYS A 1 88 ? 18.193 -1.685 -25.873 1.00 84.75 88 CYS A C 1
ATOM 709 O O . CYS A 1 88 ? 18.520 -1.545 -27.049 1.00 84.75 88 CYS A O 1
ATOM 711 N N . ARG A 1 89 ? 18.468 -0.739 -24.967 1.00 84.00 89 ARG A N 1
ATOM 712 C CA . ARG A 1 89 ? 19.164 0.503 -25.336 1.00 84.00 89 ARG A CA 1
ATOM 713 C C . ARG A 1 89 ? 20.576 0.253 -25.874 1.00 84.00 89 ARG A C 1
ATOM 715 O O . ARG A 1 89 ? 20.997 0.940 -26.797 1.00 84.00 89 ARG A O 1
ATOM 722 N N . ILE A 1 90 ? 21.322 -0.682 -25.287 1.00 82.81 90 ILE A N 1
ATOM 723 C CA . ILE A 1 90 ? 22.722 -0.950 -25.655 1.00 82.81 90 ILE A CA 1
ATOM 724 C C . ILE A 1 90 ? 22.816 -1.836 -26.903 1.00 82.81 90 ILE A C 1
ATOM 726 O O . ILE A 1 90 ? 23.626 -1.560 -27.783 1.00 82.81 90 ILE A O 1
ATOM 730 N N . LEU A 1 91 ? 22.012 -2.899 -26.968 1.00 84.31 91 LEU A N 1
ATOM 731 C CA . LEU A 1 91 ? 22.099 -3.934 -28.000 1.00 84.31 91 LEU A CA 1
ATOM 732 C C . LEU A 1 91 ? 21.263 -3.599 -29.237 1.00 84.31 91 LEU A C 1
ATOM 734 O O . LEU A 1 91 ? 21.694 -3.864 -30.353 1.00 84.31 91 LEU A O 1
ATOM 738 N N . GLU A 1 92 ? 20.085 -3.005 -29.040 1.00 87.88 92 GLU A N 1
ATOM 739 C CA . GLU A 1 92 ? 19.114 -2.734 -30.109 1.00 87.88 92 GLU A CA 1
ATOM 740 C C . GLU A 1 92 ? 19.011 -1.240 -30.449 1.00 87.88 92 GLU A C 1
ATOM 742 O O . GLU A 1 92 ? 18.315 -0.878 -31.392 1.00 87.88 92 GLU A O 1
ATOM 747 N N . GLN A 1 93 ? 19.670 -0.360 -29.679 1.00 89.06 93 GLN A N 1
ATOM 748 C CA . GLN A 1 93 ? 19.580 1.105 -29.811 1.00 89.06 93 GLN A CA 1
ATOM 749 C C . GLN A 1 93 ? 18.137 1.642 -29.755 1.00 89.06 93 GLN A C 1
ATOM 751 O O . GLN A 1 93 ? 17.824 2.703 -30.296 1.00 89.06 93 GLN A O 1
ATOM 756 N N . ARG A 1 94 ? 17.255 0.918 -29.058 1.00 89.25 94 ARG A N 1
ATOM 757 C CA . ARG A 1 94 ? 15.821 1.203 -28.938 1.00 89.25 94 ARG A CA 1
ATOM 758 C C . ARG A 1 94 ? 15.468 1.667 -27.526 1.00 89.25 94 ARG A C 1
ATOM 760 O O . ARG A 1 94 ? 16.086 1.245 -26.549 1.00 89.25 94 ARG A O 1
ATOM 767 N N . VAL A 1 95 ? 14.453 2.522 -27.410 1.00 84.25 95 VAL A N 1
ATOM 768 C CA . VAL A 1 95 ? 13.901 2.981 -26.125 1.00 84.25 95 VAL A CA 1
ATOM 769 C C . VAL A 1 95 ? 12.506 2.388 -25.945 1.00 84.25 95 VAL A C 1
ATOM 771 O O . VAL A 1 95 ? 11.717 2.402 -26.886 1.00 84.25 95 VAL A O 1
ATOM 774 N N . PHE A 1 96 ? 12.214 1.872 -24.750 1.00 77.38 96 PHE A N 1
ATOM 775 C CA . PHE A 1 96 ? 10.870 1.406 -24.398 1.00 77.38 96 PHE A CA 1
ATOM 776 C C . PHE A 1 96 ? 9.901 2.579 -24.313 1.00 77.38 96 PHE A C 1
ATOM 778 O O . PHE A 1 96 ? 10.224 3.613 -23.717 1.00 77.38 96 PHE A O 1
ATOM 785 N N . ASP A 1 97 ? 8.706 2.391 -24.859 1.00 84.19 97 ASP A N 1
ATOM 786 C CA . ASP A 1 97 ? 7.579 3.260 -24.544 1.00 84.19 97 ASP A CA 1
ATOM 787 C C . ASP A 1 97 ? 6.962 2.891 -23.178 1.00 84.19 97 ASP A C 1
ATOM 789 O O . ASP A 1 97 ? 7.325 1.897 -22.539 1.00 84.19 97 ASP A O 1
ATOM 793 N N . GLN A 1 98 ? 6.054 3.739 -22.686 1.00 76.31 98 GLN A N 1
ATOM 794 C CA . GLN A 1 98 ? 5.440 3.549 -21.367 1.00 76.31 98 GLN A CA 1
ATOM 795 C C . GLN A 1 98 ? 4.543 2.303 -21.301 1.00 76.31 98 GLN A C 1
ATOM 797 O O . GLN A 1 98 ? 4.442 1.682 -20.240 1.00 76.31 98 GLN A O 1
ATOM 802 N N . ASP A 1 99 ? 3.907 1.925 -22.409 1.00 79.88 99 ASP A N 1
ATOM 803 C CA . ASP A 1 99 ? 2.978 0.797 -22.456 1.00 79.88 99 ASP A CA 1
ATOM 804 C C . ASP A 1 99 ? 3.726 -0.541 -22.493 1.00 79.88 99 ASP A C 1
ATOM 806 O O . ASP A 1 99 ? 3.319 -1.513 -21.853 1.00 79.88 99 ASP A O 1
ATOM 810 N N . GLU A 1 100 ? 4.853 -0.601 -23.198 1.00 82.31 100 GLU A N 1
ATOM 811 C CA . GLU A 1 100 ? 5.796 -1.713 -23.195 1.00 82.31 100 GLU A CA 1
ATOM 812 C C . GLU A 1 100 ? 6.424 -1.905 -21.813 1.00 82.31 100 GLU A C 1
ATOM 814 O O . GLU A 1 100 ? 6.392 -3.019 -21.285 1.00 82.31 100 GLU A O 1
ATOM 819 N N . GLU A 1 101 ? 6.907 -0.829 -21.184 1.00 77.50 101 GLU A N 1
ATOM 820 C CA . GLU A 1 101 ? 7.472 -0.880 -19.832 1.00 77.50 101 GLU A CA 1
ATOM 821 C C . GLU A 1 101 ? 6.443 -1.409 -18.821 1.00 77.50 101 GLU A C 1
ATOM 823 O O . GLU A 1 101 ? 6.733 -2.329 -18.053 1.00 77.50 101 GLU A O 1
ATOM 828 N N . ARG A 1 102 ? 5.202 -0.908 -18.879 1.00 75.44 102 ARG A N 1
ATOM 829 C CA . ARG A 1 102 ? 4.094 -1.383 -18.038 1.00 75.44 102 ARG A CA 1
ATOM 830 C C . ARG A 1 102 ? 3.774 -2.859 -18.276 1.00 75.44 102 ARG A C 1
ATOM 832 O O . ARG A 1 102 ? 3.537 -3.601 -17.323 1.00 75.44 102 ARG A O 1
ATOM 839 N N . ARG A 1 103 ? 3.737 -3.295 -19.534 1.00 81.19 103 ARG A N 1
ATOM 840 C CA . ARG A 1 103 ? 3.433 -4.686 -19.899 1.00 81.19 103 ARG A CA 1
ATOM 841 C C . ARG A 1 103 ? 4.498 -5.644 -19.377 1.00 81.19 103 ARG A C 1
ATOM 843 O O . ARG A 1 103 ? 4.146 -6.664 -18.788 1.00 81.19 103 ARG A O 1
ATOM 850 N N . LEU A 1 104 ? 5.774 -5.296 -19.549 1.00 81.06 104 LEU A N 1
ATOM 851 C CA . LEU A 1 104 ? 6.899 -6.067 -19.020 1.00 81.06 104 LEU A CA 1
ATOM 852 C C . LEU A 1 104 ? 6.852 -6.122 -17.499 1.00 81.06 104 LEU A C 1
ATOM 854 O O . LEU A 1 104 ? 6.933 -7.206 -16.923 1.00 81.06 104 LEU A O 1
ATOM 858 N N . TRP A 1 105 ? 6.623 -4.983 -16.848 1.00 85.19 105 TRP A N 1
ATOM 859 C CA . TRP A 1 105 ? 6.465 -4.929 -15.401 1.00 85.19 105 TRP A CA 1
ATOM 860 C C . TRP A 1 105 ? 5.380 -5.903 -14.919 1.00 85.19 105 TRP A C 1
ATOM 862 O O . TRP A 1 105 ? 5.652 -6.765 -14.083 1.00 85.19 105 TRP A O 1
ATOM 872 N N . ASN A 1 106 ? 4.181 -5.854 -15.512 1.00 76.44 106 ASN A N 1
ATOM 873 C CA . ASN A 1 106 ? 3.072 -6.751 -15.164 1.00 76.44 106 ASN A CA 1
ATOM 874 C C . ASN A 1 106 ? 3.424 -8.229 -15.393 1.00 76.44 106 ASN A C 1
ATOM 876 O O . ASN A 1 106 ? 3.129 -9.081 -14.552 1.00 76.44 106 ASN A O 1
ATOM 880 N N . GLN A 1 107 ? 4.090 -8.534 -16.510 1.00 81.69 107 GLN A N 1
ATOM 881 C CA . GLN A 1 107 ? 4.536 -9.885 -16.845 1.00 81.69 107 GLN A CA 1
ATOM 882 C C . GLN A 1 107 ? 5.547 -10.437 -15.829 1.00 81.69 107 GLN A C 1
ATOM 884 O O . GLN A 1 107 ? 5.481 -11.617 -15.468 1.00 81.69 107 GLN A O 1
ATOM 889 N N . HIS A 1 108 ? 6.500 -9.617 -15.386 1.00 80.19 108 HIS A N 1
ATOM 890 C CA . HIS A 1 108 ? 7.511 -10.029 -14.416 1.00 80.19 108 HIS A CA 1
ATOM 891 C C . HIS A 1 108 ? 6.952 -10.092 -13.000 1.00 80.19 108 HIS A C 1
ATOM 893 O O . HIS A 1 108 ? 7.301 -11.017 -12.268 1.00 80.19 108 HIS A O 1
ATOM 899 N N . TYR A 1 109 ? 6.063 -9.175 -12.620 1.00 82.19 109 TYR A N 1
ATOM 900 C CA . TYR A 1 109 ? 5.552 -9.093 -11.255 1.00 82.19 109 TYR A CA 1
ATOM 901 C C . TYR A 1 109 ? 4.844 -10.363 -10.806 1.00 82.19 109 TYR A C 1
ATOM 903 O O . TYR A 1 109 ? 5.217 -10.920 -9.775 1.00 82.19 109 TYR A O 1
ATOM 911 N N . GLY A 1 110 ? 3.914 -10.893 -11.604 1.00 78.88 110 GLY A N 1
ATOM 912 C CA . GLY A 1 110 ? 3.241 -12.150 -11.264 1.00 78.88 110 GLY A CA 1
ATOM 913 C C . GLY A 1 110 ? 4.230 -13.305 -11.059 1.00 78.88 110 GLY A C 1
ATOM 914 O O . GLY A 1 110 ? 4.167 -14.014 -10.057 1.00 78.88 110 GLY A O 1
ATOM 915 N N . LYS A 1 111 ? 5.209 -13.447 -11.963 1.00 81.81 111 LYS A N 1
ATOM 916 C CA . LYS A 1 111 ? 6.234 -14.503 -11.888 1.00 81.81 111 LYS A CA 1
ATOM 917 C C . LYS A 1 111 ? 7.126 -14.359 -10.656 1.00 81.81 111 LYS A C 1
ATOM 919 O O . LYS A 1 111 ? 7.406 -15.351 -9.985 1.00 81.81 111 LYS A O 1
ATOM 924 N N . VAL A 1 112 ? 7.574 -13.138 -10.363 1.00 83.25 112 VAL A N 1
ATOM 925 C CA . VAL A 1 112 ? 8.425 -12.846 -9.204 1.00 83.25 112 VAL A CA 1
ATOM 926 C C . VAL A 1 112 ? 7.673 -13.141 -7.913 1.00 83.25 112 VAL A C 1
ATOM 928 O O . VAL A 1 112 ? 8.210 -13.846 -7.066 1.00 83.25 112 VAL A O 1
ATOM 931 N N . ILE A 1 113 ? 6.432 -12.668 -7.774 1.00 85.19 113 ILE A N 1
ATOM 932 C CA . ILE A 1 113 ? 5.622 -12.904 -6.575 1.00 85.19 113 ILE A CA 1
ATOM 933 C C . ILE A 1 113 ? 5.406 -14.395 -6.329 1.00 85.19 113 ILE A C 1
ATOM 935 O O . ILE A 1 113 ? 5.684 -14.857 -5.227 1.00 85.19 113 ILE A O 1
ATOM 939 N N . LEU A 1 114 ? 4.991 -15.158 -7.344 1.00 86.56 114 LEU A N 1
ATOM 940 C CA . LEU A 1 114 ? 4.793 -16.604 -7.197 1.00 86.56 114 LEU A CA 1
ATOM 941 C C . LEU A 1 114 ? 6.089 -17.316 -6.794 1.00 86.56 114 LEU A C 1
ATOM 943 O O . LEU A 1 114 ? 6.087 -18.116 -5.867 1.00 86.56 114 LEU A O 1
ATOM 947 N N . THR A 1 115 ? 7.215 -16.941 -7.408 1.00 85.44 115 THR A N 1
ATOM 948 C CA . THR A 1 115 ? 8.529 -17.495 -7.044 1.00 85.44 115 THR A CA 1
ATOM 949 C C . THR A 1 115 ? 8.889 -17.192 -5.586 1.00 85.44 115 THR A C 1
ATOM 951 O O . THR A 1 115 ? 9.398 -18.060 -4.887 1.00 85.44 115 THR A O 1
ATOM 954 N N . LEU A 1 116 ? 8.634 -15.968 -5.108 1.00 84.50 116 LEU A N 1
ATOM 955 C CA . LEU A 1 116 ? 8.893 -15.602 -3.713 1.00 84.50 116 LEU A CA 1
ATOM 956 C C . LEU A 1 116 ? 7.987 -16.370 -2.747 1.00 84.50 116 LEU A C 1
ATOM 958 O O . LEU A 1 116 ? 8.444 -16.792 -1.690 1.00 84.50 116 LEU A O 1
ATOM 962 N N . ILE A 1 117 ? 6.718 -16.549 -3.108 1.00 86.81 117 ILE A N 1
ATOM 963 C CA . ILE A 1 117 ? 5.707 -17.227 -2.294 1.00 86.81 117 ILE A CA 1
ATOM 964 C C . ILE A 1 117 ? 6.012 -18.720 -2.144 1.00 86.81 117 ILE A C 1
ATOM 966 O O . ILE A 1 117 ? 5.941 -19.231 -1.027 1.00 86.81 117 ILE A O 1
ATOM 970 N N . ASP A 1 118 ? 6.414 -19.395 -3.222 1.00 87.25 118 ASP A N 1
ATOM 971 C CA . ASP A 1 118 ? 6.760 -20.825 -3.215 1.00 87.25 118 ASP A CA 1
ATOM 972 C C . ASP A 1 118 ? 7.944 -21.148 -2.283 1.00 87.25 118 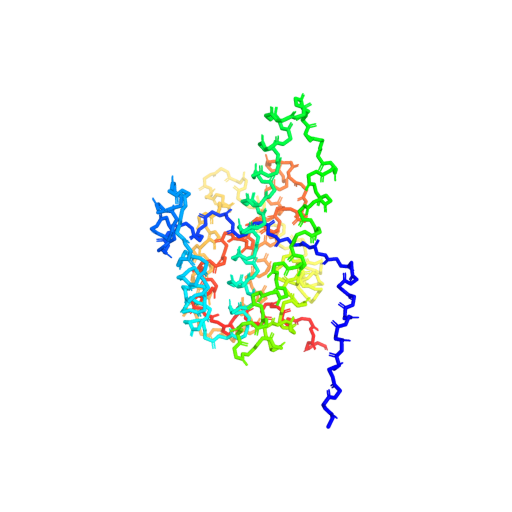ASP A C 1
ATOM 974 O O . ASP A 1 118 ? 8.093 -22.273 -1.802 1.00 87.25 118 ASP A O 1
ATOM 978 N N . GLU A 1 119 ? 8.793 -20.159 -1.999 1.00 84.12 119 GLU A N 1
ATOM 979 C CA . GLU A 1 119 ? 9.946 -20.296 -1.107 1.00 84.12 119 GLU A CA 1
ATOM 980 C C . GLU A 1 119 ? 9.615 -20.053 0.378 1.00 84.12 119 GLU A C 1
ATOM 982 O O . GLU A 1 119 ? 10.469 -20.275 1.249 1.00 84.12 119 GLU A O 1
ATOM 987 N N . LEU A 1 120 ? 8.395 -19.601 0.688 1.00 84.69 120 LEU A N 1
ATOM 988 C CA . LEU A 1 120 ? 7.968 -19.228 2.035 1.00 84.69 120 LEU A CA 1
ATOM 989 C C . LEU A 1 120 ? 7.092 -20.326 2.670 1.00 84.69 120 LEU A C 1
ATOM 991 O O . LEU A 1 120 ? 6.142 -20.793 2.042 1.00 84.69 120 LEU A O 1
ATOM 995 N N . PRO A 1 121 ? 7.332 -20.708 3.944 1.00 83.75 121 PRO A N 1
ATOM 996 C CA . PRO A 1 121 ? 6.554 -21.755 4.623 1.00 83.75 121 PRO A CA 1
ATOM 997 C C . PRO A 1 121 ? 5.039 -21.502 4.667 1.00 83.75 121 PRO A C 1
ATOM 999 O O . PRO A 1 121 ? 4.254 -22.443 4.658 1.00 83.75 121 PRO A O 1
ATOM 1002 N N . GLU A 1 122 ? 4.631 -20.233 4.700 1.00 85.81 122 GLU A N 1
ATOM 1003 C CA . GLU A 1 122 ? 3.229 -19.804 4.746 1.00 85.81 122 GLU A CA 1
ATOM 1004 C C . GLU A 1 122 ? 2.779 -19.138 3.437 1.00 85.81 122 GLU A C 1
ATOM 1006 O O . GLU A 1 122 ? 1.907 -18.270 3.441 1.00 85.81 122 GLU A O 1
ATOM 1011 N N . GLY A 1 123 ? 3.378 -19.525 2.306 1.00 85.25 123 GLY A N 1
ATOM 1012 C CA . GLY A 1 123 ? 3.135 -18.888 1.013 1.00 85.25 123 GLY A CA 1
ATOM 1013 C C . GLY A 1 123 ? 1.650 -18.727 0.658 1.00 85.25 123 GLY A C 1
ATOM 1014 O O . GLY A 1 123 ? 1.240 -17.658 0.218 1.00 85.25 123 GLY A O 1
ATOM 1015 N N . HIS A 1 124 ? 0.821 -19.736 0.939 1.00 87.44 124 HIS A N 1
ATOM 1016 C CA . HIS A 1 124 ? -0.621 -19.681 0.670 1.00 87.44 124 HIS A CA 1
ATOM 1017 C C . HIS A 1 124 ? -1.338 -18.596 1.486 1.00 87.44 124 HIS A C 1
ATOM 1019 O O . HIS A 1 124 ? -2.064 -17.794 0.916 1.00 87.44 124 HIS A O 1
ATOM 1025 N N . ALA A 1 125 ? -1.076 -18.499 2.793 1.00 85.88 125 ALA A N 1
ATOM 1026 C CA . ALA A 1 125 ? -1.692 -17.473 3.639 1.00 85.88 125 ALA A CA 1
ATOM 1027 C C . ALA A 1 125 ? -1.243 -16.052 3.248 1.00 85.88 125 ALA A C 1
ATOM 1029 O O . ALA A 1 125 ? -2.004 -15.093 3.375 1.00 85.88 125 ALA A O 1
ATOM 1030 N N . ILE A 1 126 ? -0.005 -15.918 2.762 1.00 85.00 126 ILE A N 1
ATOM 1031 C CA . ILE A 1 126 ? 0.526 -14.666 2.214 1.00 85.00 126 ILE A CA 1
ATOM 1032 C C . ILE A 1 126 ? -0.189 -14.323 0.905 1.00 85.00 126 ILE A C 1
ATOM 1034 O O . ILE A 1 126 ? -0.617 -13.185 0.742 1.00 85.00 126 ILE A O 1
ATOM 1038 N N . LEU A 1 127 ? -0.345 -15.291 -0.002 1.00 86.19 127 LEU A N 1
ATOM 1039 C CA . LEU A 1 127 ? -1.046 -15.105 -1.272 1.00 86.19 127 LEU A CA 1
ATOM 1040 C C . LEU A 1 127 ? -2.507 -14.698 -1.051 1.00 86.19 127 LEU A C 1
ATOM 1042 O O . LEU A 1 127 ? -2.961 -13.734 -1.662 1.00 86.19 127 LEU A O 1
ATOM 1046 N N . ASP A 1 128 ? -3.203 -15.374 -0.136 1.00 86.94 128 ASP A N 1
ATOM 1047 C CA . ASP A 1 128 ? -4.580 -15.049 0.238 1.00 86.94 128 ASP A CA 1
ATOM 1048 C C . ASP A 1 128 ? -4.668 -13.608 0.756 1.00 86.94 128 ASP A C 1
ATOM 1050 O O . ASP A 1 128 ? -5.465 -12.814 0.265 1.00 86.94 128 ASP A O 1
ATOM 1054 N N . ALA A 1 129 ? -3.779 -13.211 1.673 1.00 83.38 129 ALA A N 1
ATOM 1055 C CA . ALA A 1 129 ? -3.726 -11.835 2.164 1.00 83.38 129 ALA A CA 1
ATOM 1056 C C . ALA A 1 129 ? -3.364 -10.815 1.063 1.00 83.38 129 ALA A C 1
ATOM 1058 O O . ALA A 1 129 ? -3.850 -9.682 1.095 1.00 83.38 129 ALA A O 1
ATOM 1059 N N . MET A 1 130 ? -2.545 -11.199 0.074 1.00 83.38 130 MET A N 1
ATOM 1060 C CA . MET A 1 130 ? -2.169 -10.337 -1.052 1.00 83.38 130 MET A CA 1
ATOM 1061 C C . MET A 1 130 ? -3.365 -9.937 -1.923 1.00 83.38 130 MET A C 1
ATOM 1063 O O . MET A 1 130 ? -3.392 -8.805 -2.410 1.00 83.38 130 MET A O 1
ATOM 1067 N N . VAL A 1 131 ? -4.364 -10.814 -2.076 1.00 81.81 131 VAL A N 1
ATOM 1068 C CA . VAL A 1 131 ? -5.598 -10.531 -2.836 1.00 81.81 131 VAL A CA 1
ATOM 1069 C C . VAL A 1 131 ? -6.354 -9.330 -2.260 1.00 81.81 131 VAL A C 1
ATOM 1071 O O . VAL A 1 131 ? -6.960 -8.567 -3.010 1.00 81.81 131 VAL A O 1
ATOM 1074 N N . HIS A 1 132 ? -6.264 -9.112 -0.947 1.00 81.44 132 HIS A N 1
ATOM 1075 C CA . HIS A 1 132 ? -6.960 -8.027 -0.257 1.00 81.44 132 HIS A CA 1
ATOM 1076 C C . HIS A 1 132 ? -6.138 -6.732 -0.152 1.00 81.44 132 HIS A C 1
ATOM 1078 O O . HIS A 1 132 ? -6.680 -5.697 0.227 1.00 81.44 132 HIS A O 1
ATOM 1084 N N . LEU A 1 133 ? -4.850 -6.720 -0.524 1.00 78.69 133 LEU A N 1
ATOM 1085 C CA . LEU A 1 133 ? -4.017 -5.507 -0.455 1.00 78.69 133 LEU A CA 1
ATOM 1086 C C . LEU A 1 133 ? -4.560 -4.297 -1.230 1.00 78.69 133 LEU A C 1
ATOM 1088 O O . LEU A 1 133 ? -4.380 -3.179 -0.736 1.00 78.69 133 LEU A O 1
ATOM 1092 N N . PRO A 1 134 ? -5.253 -4.448 -2.379 1.00 77.25 134 PRO A N 1
ATOM 1093 C CA . PRO A 1 134 ? -5.905 -3.315 -3.025 1.00 77.25 134 PRO A CA 1
ATOM 1094 C C . PRO A 1 134 ? -6.860 -2.559 -2.090 1.00 77.25 134 PRO A C 1
ATOM 1096 O O . PRO A 1 134 ? -6.941 -1.334 -2.192 1.00 77.25 134 PRO A O 1
ATOM 1099 N N . ALA A 1 135 ? -7.497 -3.237 -1.125 1.00 77.25 135 ALA A N 1
ATOM 1100 C CA . ALA A 1 135 ? -8.377 -2.609 -0.139 1.00 77.25 135 ALA A CA 1
ATOM 1101 C C . ALA A 1 135 ? -7.642 -1.604 0.763 1.00 77.25 135 ALA A C 1
ATOM 1103 O O . ALA A 1 135 ? -8.233 -0.614 1.178 1.00 77.25 135 ALA A O 1
ATOM 1104 N N . TYR A 1 136 ? -6.337 -1.777 1.006 1.00 80.19 136 TYR A N 1
ATOM 1105 C CA . TYR A 1 136 ? -5.538 -0.788 1.742 1.00 80.19 136 TYR A CA 1
ATOM 1106 C C . TYR A 1 136 ? -5.388 0.533 0.971 1.00 80.19 136 TYR A C 1
ATOM 1108 O O . TYR A 1 136 ? -5.328 1.613 1.555 1.00 80.19 136 TYR A O 1
ATOM 1116 N N . SER A 1 137 ? -5.328 0.444 -0.358 1.00 73.19 137 SER A N 1
ATOM 1117 C CA . SER A 1 137 ? -5.168 1.589 -1.261 1.00 73.19 137 SER A CA 1
ATOM 1118 C C . SER A 1 137 ? -6.483 2.228 -1.708 1.00 73.19 137 SER A C 1
ATOM 1120 O O . SER A 1 137 ? -6.466 3.219 -2.437 1.00 73.19 137 SER A O 1
ATOM 1122 N N . GLN A 1 138 ? -7.616 1.670 -1.287 1.00 80.88 138 GLN A N 1
ATOM 1123 C CA . GLN A 1 138 ? -8.952 2.139 -1.629 1.00 80.88 138 GLN A CA 1
ATOM 1124 C C . GLN A 1 138 ? -9.676 2.583 -0.359 1.00 80.88 138 GLN A C 1
ATOM 1126 O O . GLN A 1 138 ? -9.365 2.137 0.743 1.00 80.88 138 GLN A O 1
ATOM 1131 N N . LEU A 1 139 ? -10.612 3.521 -0.490 1.00 83.69 139 LEU A N 1
ATOM 1132 C CA . LEU A 1 139 ? -11.423 3.925 0.652 1.00 83.69 139 LEU A CA 1
ATOM 1133 C C . LEU A 1 139 ? -12.486 2.850 0.895 1.00 83.69 139 LEU A C 1
ATOM 1135 O O . LEU A 1 139 ? -13.289 2.625 -0.013 1.00 83.69 139 LEU A O 1
ATOM 1139 N N . PRO A 1 140 ? -12.534 2.229 2.089 1.00 87.56 140 PRO A N 1
ATOM 1140 C CA . PRO A 1 140 ? -13.548 1.228 2.377 1.00 87.56 140 PRO A CA 1
ATOM 1141 C C . PRO A 1 140 ? -14.953 1.810 2.219 1.00 87.56 140 PRO A C 1
ATOM 1143 O O . PRO A 1 140 ? -15.213 2.946 2.634 1.00 87.56 140 PRO A O 1
ATOM 1146 N N . ARG A 1 141 ? -15.873 1.035 1.647 1.00 85.81 141 ARG A N 1
ATOM 1147 C CA . ARG A 1 141 ? -17.254 1.441 1.370 1.00 85.81 141 ARG A CA 1
ATOM 1148 C C . ARG A 1 141 ? -17.959 1.905 2.636 1.00 85.81 141 ARG A C 1
ATOM 1150 O O . ARG A 1 141 ? -18.599 2.954 2.626 1.00 85.81 141 ARG A O 1
ATOM 1157 N N . SER A 1 142 ? -17.788 1.182 3.740 1.00 86.12 142 SER A N 1
ATOM 1158 C CA . SER A 1 142 ? -18.377 1.565 5.026 1.00 86.12 142 SER A CA 1
ATOM 1159 C C . SER A 1 142 ? -17.904 2.948 5.503 1.00 86.12 142 SER A C 1
ATOM 1161 O O . SER A 1 142 ? -18.665 3.698 6.115 1.00 86.12 142 SER A O 1
ATOM 1163 N N . VAL A 1 143 ? -16.661 3.330 5.192 1.00 86.62 143 VAL A N 1
ATOM 1164 C CA . VAL A 1 143 ? -16.115 4.662 5.496 1.00 86.62 143 VAL A CA 1
ATOM 1165 C C . VAL A 1 143 ? -16.594 5.691 4.476 1.00 86.62 143 VAL A C 1
ATOM 1167 O O . VAL A 1 143 ? -16.904 6.819 4.860 1.00 86.62 143 VAL A O 1
ATOM 1170 N N . TYR A 1 144 ? -16.707 5.311 3.203 1.00 86.31 144 TYR A N 1
ATOM 1171 C CA . TYR A 1 144 ? -17.273 6.157 2.155 1.00 86.31 144 TYR A CA 1
ATOM 1172 C C . TYR A 1 144 ? -18.710 6.578 2.486 1.00 86.31 144 TYR A C 1
ATOM 1174 O O . TYR A 1 144 ? -19.025 7.761 2.421 1.00 86.31 144 TYR A O 1
ATOM 1182 N N . GLU A 1 145 ? -19.555 5.649 2.931 1.00 86.75 145 GLU A N 1
ATOM 1183 C CA . GLU A 1 145 ? -20.946 5.923 3.318 1.00 86.75 145 GLU A CA 1
ATOM 1184 C C . GLU A 1 145 ? -21.041 6.871 4.524 1.00 86.75 145 GLU A C 1
ATOM 1186 O O . GLU A 1 145 ? -21.878 7.775 4.553 1.00 86.75 145 GLU A O 1
ATOM 1191 N N . ILE A 1 146 ? -20.156 6.708 5.516 1.00 85.25 146 ILE A N 1
ATOM 1192 C CA . ILE A 1 146 ? -20.045 7.641 6.648 1.00 85.25 146 ILE A CA 1
ATOM 1193 C C . ILE A 1 146 ? -19.628 9.026 6.148 1.00 85.25 146 ILE A C 1
ATOM 1195 O O . ILE A 1 146 ? -20.210 10.034 6.552 1.00 85.25 146 ILE A O 1
ATOM 1199 N N . ARG A 1 147 ? -18.617 9.083 5.275 1.00 84.50 147 ARG A N 1
ATOM 1200 C CA . ARG A 1 147 ? -18.117 10.334 4.702 1.00 84.50 147 ARG A CA 1
ATOM 1201 C C . ARG A 1 147 ? -19.212 11.058 3.933 1.00 84.50 147 ARG A C 1
ATOM 1203 O O . ARG A 1 147 ? -19.386 12.247 4.164 1.00 84.50 147 ARG A O 1
ATOM 1210 N N . ASP A 1 148 ? -19.941 10.356 3.075 1.00 84.94 148 ASP A N 1
ATOM 1211 C CA . ASP A 1 148 ? -21.006 10.918 2.244 1.00 84.94 148 ASP A CA 1
ATOM 1212 C C . ASP A 1 148 ? -22.135 11.503 3.105 1.00 84.94 148 ASP A C 1
ATOM 1214 O O . ASP A 1 148 ? -22.468 12.685 3.002 1.00 84.94 148 ASP A O 1
ATOM 1218 N N . ARG A 1 149 ? -22.618 10.729 4.088 1.00 86.12 149 ARG A N 1
ATOM 1219 C CA . ARG A 1 149 ? -23.663 11.169 5.027 1.00 86.12 149 ARG A CA 1
ATOM 1220 C C . ARG A 1 149 ? -23.269 12.405 5.836 1.00 86.12 149 ARG A C 1
ATOM 1222 O O . ARG A 1 149 ? -24.123 13.221 6.178 1.00 86.12 149 ARG A O 1
ATOM 1229 N N . HIS A 1 150 ? -21.991 12.533 6.179 1.00 83.62 150 HIS A N 1
ATOM 1230 C CA . HIS A 1 150 ? -21.486 13.594 7.051 1.00 83.62 150 HIS A CA 1
ATOM 1231 C C . HIS A 1 150 ? -20.613 14.614 6.315 1.00 83.62 150 HIS A C 1
ATOM 1233 O O . HIS A 1 150 ? -19.893 15.387 6.957 1.00 83.62 150 HIS A O 1
ATOM 1239 N N . TRP A 1 151 ? -20.690 14.658 4.980 1.00 79.00 151 TRP A N 1
ATOM 1240 C CA . TRP A 1 151 ? -19.756 15.424 4.162 1.00 79.00 151 TRP A CA 1
ATOM 1241 C C . TRP A 1 151 ? -19.769 16.916 4.492 1.00 79.00 151 TRP A C 1
ATOM 1243 O O . TRP A 1 151 ? -18.708 17.512 4.640 1.00 79.00 151 TRP A O 1
ATOM 1253 N N . GLY A 1 152 ? -20.942 17.518 4.716 1.00 75.00 152 GLY A N 1
ATOM 1254 C CA . GLY A 1 152 ? -21.048 18.934 5.093 1.00 75.00 152 GLY A CA 1
ATOM 1255 C C . GLY A 1 152 ? -20.306 19.280 6.393 1.00 75.00 152 GLY A C 1
ATOM 1256 O O . GLY A 1 152 ? -19.603 20.292 6.470 1.00 75.00 152 GLY A O 1
ATOM 1257 N N . CYS A 1 153 ? -20.385 18.413 7.406 1.00 80.38 153 CYS A N 1
ATOM 1258 C CA . CYS A 1 153 ? -19.655 18.584 8.664 1.00 80.38 153 CYS A CA 1
ATOM 1259 C C . CYS A 1 153 ? -18.144 18.401 8.468 1.00 80.38 153 CYS A C 1
ATOM 1261 O O . CYS A 1 153 ? -17.351 19.206 8.956 1.00 80.38 153 CYS A O 1
ATOM 1263 N N . LEU A 1 154 ? -17.744 17.369 7.724 1.00 73.69 154 LEU A N 1
ATOM 1264 C CA . LEU A 1 154 ? -16.339 17.066 7.442 1.00 73.69 154 LEU A CA 1
ATOM 1265 C C . LEU A 1 154 ? -15.673 18.156 6.597 1.00 73.69 154 LEU A C 1
ATOM 1267 O O . LEU A 1 154 ? -14.567 18.596 6.904 1.00 73.69 154 LEU A O 1
ATOM 1271 N N . GLN A 1 155 ? -16.378 18.658 5.588 1.00 69.75 155 GLN A N 1
ATOM 1272 C CA . GLN A 1 155 ? -15.937 19.766 4.756 1.00 69.75 155 GLN A CA 1
ATOM 1273 C C . GLN A 1 155 ? -15.803 21.053 5.575 1.00 69.75 155 GLN A C 1
ATOM 1275 O O . GLN A 1 155 ? -14.866 21.812 5.356 1.00 69.75 155 GLN A O 1
ATOM 1280 N N . THR A 1 156 ? -16.687 21.294 6.547 1.00 69.62 156 THR A N 1
ATOM 1281 C CA . THR A 1 156 ? -16.558 22.439 7.464 1.00 69.62 156 THR A CA 1
ATOM 1282 C C . THR A 1 156 ? -15.282 22.340 8.299 1.00 69.62 156 THR A C 1
ATOM 1284 O O . THR A 1 156 ? -14.590 23.339 8.473 1.00 69.62 156 THR A O 1
ATOM 1287 N N . ILE A 1 157 ? -14.929 21.141 8.772 1.00 65.31 157 ILE A N 1
ATOM 1288 C CA . ILE A 1 157 ? -13.671 20.900 9.494 1.00 65.31 157 ILE A CA 1
ATOM 1289 C C . ILE A 1 157 ? -12.471 21.157 8.575 1.00 65.31 157 ILE A C 1
ATOM 1291 O O . ILE A 1 157 ? -11.572 21.894 8.963 1.00 65.31 157 ILE A O 1
ATOM 1295 N N . ALA A 1 158 ? -12.491 20.624 7.351 1.00 61.44 158 ALA A N 1
ATOM 1296 C CA . ALA A 1 158 ? -11.407 20.803 6.384 1.00 61.44 158 ALA A CA 1
ATOM 1297 C C . ALA A 1 158 ? -11.269 22.252 5.872 1.00 61.44 158 ALA A C 1
ATOM 1299 O O . ALA A 1 158 ? -10.175 22.699 5.549 1.00 61.44 158 ALA A O 1
ATOM 1300 N N . ARG A 1 159 ? -12.372 23.011 5.788 1.00 59.47 159 ARG A N 1
ATOM 1301 C CA . ARG A 1 159 ? -12.381 24.406 5.308 1.00 59.47 159 ARG A CA 1
ATOM 1302 C C . ARG A 1 159 ? -12.137 25.442 6.401 1.00 59.47 159 ARG A C 1
ATOM 1304 O O . ARG A 1 159 ? -11.696 26.539 6.072 1.00 59.47 159 ARG A O 1
ATOM 1311 N N . ARG A 1 160 ? -12.394 25.129 7.678 1.00 56.62 160 ARG A N 1
ATOM 1312 C CA . ARG A 1 160 ? -12.100 26.028 8.819 1.00 56.62 160 ARG A CA 1
ATOM 1313 C C . ARG A 1 160 ? -10.630 26.446 8.889 1.00 56.62 160 ARG A C 1
ATOM 1315 O O . ARG A 1 160 ? -10.298 27.473 9.461 1.00 56.62 160 ARG A O 1
ATOM 1322 N N . GLU A 1 161 ? -9.768 25.678 8.256 1.00 51.69 161 GLU A N 1
ATOM 1323 C CA . GLU A 1 161 ? -8.331 25.898 8.159 1.00 51.69 161 GLU A CA 1
ATOM 1324 C C . GLU A 1 161 ? -7.909 26.948 7.138 1.00 51.69 161 GLU A C 1
ATOM 1326 O O . GLU A 1 161 ? -6.773 27.408 7.155 1.00 51.69 161 GLU A O 1
ATOM 1331 N N . LEU A 1 162 ? -8.828 27.357 6.264 1.00 49.47 162 LEU A N 1
ATOM 1332 C CA . LEU A 1 162 ? -8.605 28.454 5.326 1.00 49.47 162 LEU A CA 1
ATOM 1333 C C . LEU A 1 162 ? -8.796 29.826 6.002 1.00 49.47 162 LEU A C 1
ATOM 1335 O O . LEU A 1 162 ? -8.631 30.858 5.355 1.00 49.47 162 LEU A O 1
ATOM 1339 N N . SER A 1 163 ? -9.146 29.861 7.296 1.00 48.88 163 SER A N 1
ATOM 1340 C CA . SER A 1 163 ? -9.179 31.087 8.095 1.00 48.88 163 SER A CA 1
ATOM 1341 C C . SER A 1 163 ? -7.756 31.520 8.493 1.00 48.88 163 SER A C 1
ATOM 1343 O O . SER A 1 163 ? -7.004 30.696 9.025 1.00 48.88 163 SER A O 1
ATOM 1345 N N . PRO A 1 164 ? -7.375 32.798 8.294 1.00 48.00 164 PRO A N 1
ATOM 1346 C CA . PRO A 1 164 ? -6.036 33.289 8.616 1.00 48.00 164 PRO A CA 1
ATOM 1347 C C . PRO A 1 164 ? -5.675 33.005 10.081 1.00 48.00 164 PRO A C 1
ATOM 1349 O O . PRO A 1 164 ? -6.391 33.424 10.987 1.00 48.00 164 PRO A O 1
ATOM 1352 N N . GLY A 1 165 ? -4.570 32.290 10.314 1.00 53.53 165 GLY A N 1
ATOM 1353 C CA . GLY A 1 165 ? -4.042 32.008 11.656 1.00 53.53 165 GLY A CA 1
ATOM 1354 C C . GLY A 1 165 ? -4.346 30.617 12.226 1.00 53.53 165 GLY A C 1
ATOM 1355 O O . GLY A 1 165 ? -3.815 30.286 13.284 1.00 53.53 165 GLY A O 1
ATOM 1356 N N . THR A 1 166 ? -5.125 29.777 11.537 1.00 51.12 166 THR A N 1
ATOM 1357 C CA . THR A 1 166 ? -5.291 28.361 11.921 1.00 51.12 166 THR A CA 1
ATOM 1358 C C . THR A 1 166 ? -4.281 27.511 11.145 1.00 51.12 166 THR A C 1
ATOM 1360 O O . THR A 1 166 ? -4.180 27.680 9.929 1.00 51.12 166 THR A O 1
ATOM 1363 N N . PRO A 1 167 ? -3.499 26.619 11.783 1.00 53.59 167 PRO A N 1
ATOM 1364 C CA . PRO A 1 167 ? -2.624 25.723 11.035 1.00 53.59 167 PRO A CA 1
ATOM 1365 C C . PRO A 1 167 ? -3.478 24.825 10.133 1.00 53.59 167 PRO A C 1
ATOM 1367 O O . PRO A 1 167 ? -4.439 24.224 10.605 1.00 53.59 167 PRO A O 1
ATOM 1370 N N . ALA A 1 168 ? -3.129 24.737 8.849 1.00 61.03 168 ALA A N 1
ATOM 1371 C CA . ALA A 1 168 ? -3.806 23.848 7.911 1.00 61.03 168 ALA A CA 1
ATOM 1372 C C . ALA A 1 168 ? -3.705 22.364 8.332 1.00 61.03 168 ALA A C 1
ATOM 1374 O O . ALA A 1 168 ? -2.784 21.981 9.072 1.00 61.03 168 ALA A O 1
ATOM 1375 N N . ILE A 1 169 ? -4.594 21.510 7.805 1.00 64.31 169 ILE A N 1
ATOM 1376 C CA . ILE A 1 169 ? -4.472 20.049 7.715 1.00 64.31 169 ILE A CA 1
ATOM 1377 C C . ILE A 1 169 ? -3.295 19.891 6.775 1.00 64.31 169 ILE A C 1
ATOM 1379 O O . ILE A 1 169 ? -3.384 19.806 5.555 1.00 64.31 169 ILE A O 1
ATOM 1383 N N . THR A 1 170 ? -2.134 19.963 7.392 1.00 67.56 170 THR A N 1
ATOM 1384 C CA . THR A 1 170 ? -0.892 19.560 6.793 1.00 67.56 170 THR A CA 1
ATOM 1385 C C . THR A 1 170 ? -0.771 18.062 7.000 1.00 67.56 170 THR A C 1
ATOM 1387 O O . THR A 1 170 ? -1.357 17.479 7.921 1.00 67.56 170 THR A O 1
ATOM 1390 N N . GLU A 1 171 ? 0.052 17.446 6.169 1.00 67.94 171 GLU A N 1
ATOM 1391 C CA . GLU A 1 171 ? 0.529 16.082 6.367 1.00 67.94 171 GLU A CA 1
ATOM 1392 C C . GLU A 1 171 ? 0.984 15.864 7.826 1.00 67.94 171 GLU A C 1
ATOM 1394 O O . GLU A 1 171 ? 0.547 14.927 8.486 1.00 67.94 171 GLU A O 1
ATOM 1399 N N . VAL A 1 172 ? 1.718 16.821 8.406 1.00 73.00 172 VAL A N 1
ATOM 1400 C CA . VAL A 1 172 ? 2.190 16.781 9.802 1.00 73.00 172 VAL A CA 1
ATOM 1401 C C . VAL A 1 172 ? 1.044 16.708 10.820 1.00 73.00 172 VAL A C 1
ATOM 1403 O O . VAL A 1 172 ? 1.112 15.932 11.778 1.00 73.00 172 VAL A O 1
ATOM 1406 N N . THR A 1 173 ? -0.017 17.499 10.638 1.00 72.38 173 THR A N 1
ATOM 1407 C CA . THR A 1 173 ? -1.200 17.475 11.516 1.00 72.38 173 THR A CA 1
ATOM 1408 C C . THR A 1 173 ? -1.904 16.117 11.446 1.00 72.38 173 THR A C 1
ATOM 1410 O O . THR A 1 173 ? -2.324 15.584 12.478 1.00 72.38 173 THR A O 1
ATOM 1413 N N . LEU A 1 174 ? -1.990 15.526 10.248 1.00 71.62 174 LEU A N 1
ATOM 1414 C CA . LEU A 1 174 ? -2.559 14.196 10.046 1.00 71.62 174 LEU A CA 1
ATOM 1415 C C . LEU A 1 174 ? -1.744 13.118 10.762 1.00 71.62 174 LEU A C 1
ATOM 1417 O O . LEU A 1 174 ? -2.317 12.336 1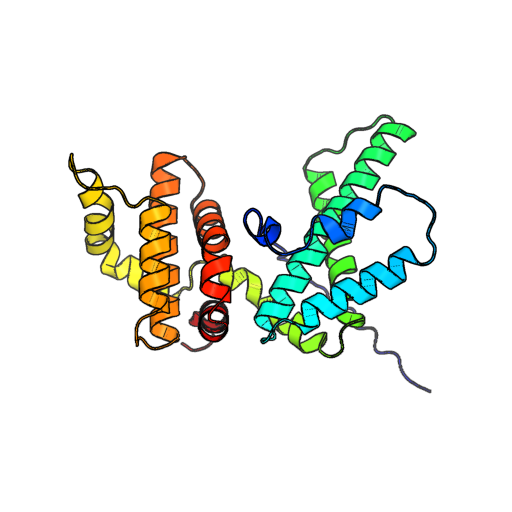1.521 1.00 71.62 174 LEU A O 1
ATOM 1421 N N . LEU A 1 175 ? -0.423 13.106 10.563 1.00 73.75 175 LEU A N 1
ATOM 1422 C CA . LEU A 1 175 ? 0.475 12.126 11.177 1.00 73.75 175 LEU A CA 1
ATOM 1423 C C . LEU A 1 175 ? 0.349 12.144 12.706 1.00 73.75 175 LEU A C 1
ATOM 1425 O O . LEU A 1 175 ? 0.164 11.100 13.331 1.00 73.75 175 LEU A O 1
ATOM 1429 N N . ARG A 1 176 ? 0.334 13.339 13.313 1.00 79.19 176 ARG A N 1
ATOM 1430 C CA . ARG A 1 176 ? 0.117 13.502 14.762 1.00 79.19 176 ARG A CA 1
ATOM 1431 C C . ARG A 1 176 ? -1.238 12.965 15.214 1.00 79.19 176 ARG A C 1
ATOM 1433 O O . ARG A 1 176 ? -1.336 12.322 16.258 1.00 79.19 176 ARG A O 1
ATOM 1440 N N . LYS A 1 177 ? -2.296 13.212 14.438 1.00 79.56 177 LYS A N 1
ATOM 1441 C CA . LYS A 1 177 ? -3.640 12.722 14.764 1.00 79.56 177 LYS A CA 1
ATOM 1442 C C . LYS A 1 177 ? -3.724 11.201 14.666 1.00 79.56 177 LYS A C 1
ATOM 1444 O O . LYS A 1 177 ? -4.337 10.586 15.534 1.00 79.56 177 LYS A O 1
ATOM 1449 N N . VAL A 1 178 ? -3.081 10.592 13.672 1.00 81.75 178 VAL A N 1
ATOM 1450 C CA . VAL A 1 178 ? -2.993 9.130 13.555 1.00 81.75 178 VAL A CA 1
ATOM 1451 C C . VAL A 1 178 ? -2.233 8.536 14.737 1.00 81.75 178 VAL A C 1
ATOM 1453 O O . VAL A 1 178 ? -2.742 7.612 15.362 1.00 81.75 178 VAL A O 1
ATOM 1456 N N . GLN A 1 179 ? -1.098 9.115 15.134 1.00 84.06 179 GLN A N 1
ATOM 1457 C CA . GLN A 1 179 ? -0.377 8.693 16.342 1.00 84.06 179 GLN A CA 1
ATOM 1458 C C . GLN A 1 179 ? -1.252 8.772 17.601 1.00 84.06 179 GLN A C 1
ATOM 1460 O O . GLN A 1 179 ? -1.282 7.829 18.388 1.00 84.06 179 GLN A O 1
ATOM 1465 N N . PHE A 1 180 ? -2.020 9.853 17.772 1.00 86.94 180 PHE A N 1
ATOM 1466 C CA . PHE A 1 180 ? -2.957 9.987 18.891 1.00 86.94 180 PHE A CA 1
ATOM 1467 C C . PHE A 1 180 ? -4.079 8.937 18.854 1.00 86.94 180 PHE A C 1
ATOM 1469 O O . PHE A 1 180 ? -4.461 8.385 19.885 1.00 86.94 180 PHE A O 1
ATOM 1476 N N . VAL A 1 181 ? -4.621 8.6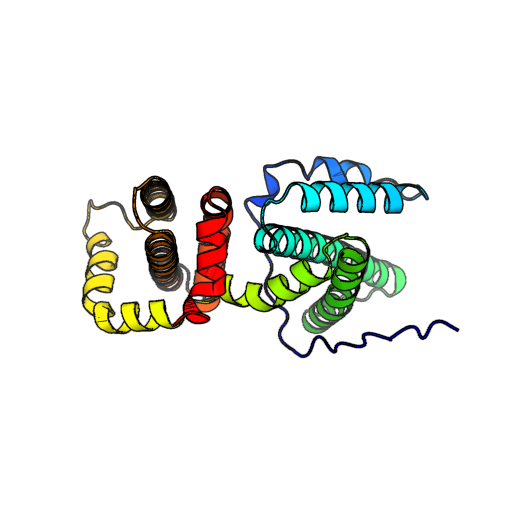41 17.670 1.00 88.69 181 VAL A N 1
ATOM 1477 C CA . VAL A 1 181 ? -5.650 7.606 17.492 1.00 88.69 181 VAL A CA 1
ATOM 1478 C C . VAL A 1 181 ? -5.094 6.224 17.826 1.00 88.69 181 VAL A C 1
ATOM 1480 O O . VAL A 1 181 ? -5.763 5.470 18.533 1.00 88.69 181 VAL A O 1
ATOM 1483 N N . LEU A 1 182 ? -3.881 5.918 17.362 1.00 87.25 182 LEU A N 1
ATOM 1484 C CA . LEU A 1 182 ? -3.191 4.658 17.630 1.00 87.25 182 LEU A CA 1
ATOM 1485 C C . LEU A 1 182 ? -2.862 4.494 19.119 1.00 87.25 182 LEU A C 1
ATOM 1487 O O . LEU A 1 182 ? -3.097 3.420 19.666 1.00 87.25 182 LEU A O 1
ATOM 1491 N N . ALA A 1 183 ? -2.413 5.556 19.790 1.00 87.56 183 ALA A N 1
ATOM 1492 C CA . ALA A 1 183 ? -2.111 5.542 21.223 1.00 87.56 183 ALA A CA 1
ATOM 1493 C C . ALA A 1 183 ? -3.361 5.496 22.125 1.00 87.56 183 ALA A C 1
ATOM 1495 O O . ALA A 1 183 ? -3.262 5.128 23.291 1.00 87.56 183 ALA A O 1
ATOM 1496 N N . GLY A 1 184 ? -4.533 5.885 21.615 1.00 89.69 184 GLY A N 1
ATOM 1497 C CA . GLY A 1 184 ? -5.767 5.926 22.400 1.00 89.69 184 GLY A CA 1
ATOM 1498 C C . GLY A 1 184 ? -6.399 4.552 22.661 1.00 89.69 184 GLY A C 1
ATOM 1499 O O . GLY A 1 184 ? -6.162 3.579 21.946 1.00 89.69 184 GLY A O 1
ATOM 1500 N N . GLU A 1 185 ? -7.319 4.504 23.626 1.00 92.25 185 GLU A N 1
ATOM 1501 C CA . GLU A 1 185 ? -8.034 3.290 24.075 1.00 92.25 185 GLU A CA 1
ATOM 1502 C C . GLU A 1 185 ? -9.203 2.862 23.161 1.00 92.25 185 GLU A C 1
ATOM 1504 O O . GLU A 1 185 ? -10.077 2.085 23.541 1.00 92.25 185 GLU A O 1
ATOM 1509 N N . ARG A 1 186 ? -9.264 3.382 21.931 1.00 92.44 186 ARG A N 1
ATOM 1510 C CA . ARG A 1 186 ? -10.341 3.050 20.985 1.00 92.44 186 ARG A CA 1
ATOM 1511 C C . ARG A 1 186 ? -10.232 1.597 20.519 1.00 92.44 186 ARG A C 1
ATOM 1513 O O . ARG A 1 186 ? -9.135 1.056 20.410 1.00 92.44 186 ARG A O 1
ATOM 1520 N N . SER A 1 187 ? -11.363 0.994 20.151 1.00 95.00 187 SER A N 1
ATOM 1521 C CA . SER A 1 187 ? -11.356 -0.331 19.522 1.00 95.00 187 SER A CA 1
ATOM 1522 C C . SER A 1 187 ? -10.580 -0.315 18.199 1.00 95.00 187 SER A C 1
ATOM 1524 O O . SER A 1 187 ? -10.549 0.700 17.499 1.00 95.00 187 SER A O 1
ATOM 1526 N N . VAL A 1 188 ? -9.991 -1.456 17.829 1.00 94.44 188 VAL A N 1
ATOM 1527 C CA . VAL A 1 188 ? -9.214 -1.629 16.586 1.00 94.44 188 VAL A CA 1
ATOM 1528 C C . VAL A 1 188 ? -10.010 -1.159 15.360 1.00 94.44 188 VAL A C 1
ATOM 1530 O O . VAL A 1 188 ? -9.520 -0.353 14.571 1.00 94.44 188 VAL A O 1
ATOM 1533 N N . ARG A 1 189 ? -11.287 -1.552 15.262 1.00 93.56 189 ARG A N 1
ATOM 1534 C CA . ARG A 1 189 ? -12.190 -1.135 14.175 1.00 93.56 189 ARG A CA 1
ATOM 1535 C C . ARG A 1 189 ? -12.463 0.365 14.156 1.00 93.56 189 ARG A C 1
ATOM 1537 O O . ARG A 1 189 ? -12.524 0.971 13.087 1.00 93.56 189 ARG A O 1
ATOM 1544 N N . ALA A 1 190 ? -12.608 0.992 15.324 1.00 91.94 190 ALA A N 1
ATOM 1545 C CA . ALA A 1 190 ? -12.764 2.440 15.401 1.00 91.94 190 ALA A CA 1
ATOM 1546 C C . ALA A 1 190 ? -11.481 3.166 14.967 1.00 91.94 190 ALA A C 1
ATOM 1548 O O . ALA A 1 190 ? -11.567 4.139 14.219 1.00 91.94 190 ALA A O 1
ATOM 1549 N N . LYS A 1 191 ? -10.302 2.678 15.379 1.00 94.25 191 LYS A N 1
ATOM 1550 C CA . LYS A 1 191 ? -9.006 3.210 14.929 1.00 94.25 191 LYS A CA 1
ATOM 1551 C C . LYS A 1 191 ? -8.874 3.116 13.406 1.00 94.25 191 LYS A C 1
ATOM 1553 O O . LYS A 1 191 ? -8.612 4.137 12.777 1.00 94.25 191 LYS A O 1
ATOM 1558 N N . ALA A 1 192 ? -9.151 1.948 12.822 1.00 94.06 192 ALA A N 1
ATOM 1559 C CA . ALA A 1 192 ? -9.114 1.719 11.376 1.00 94.06 192 ALA A CA 1
ATOM 1560 C C . ALA A 1 192 ? -10.013 2.703 10.603 1.00 94.06 192 ALA A C 1
ATOM 1562 O O . ALA A 1 192 ? -9.537 3.419 9.724 1.00 94.06 192 ALA A O 1
ATOM 1563 N N . ARG A 1 193 ? -11.291 2.834 10.997 1.00 91.75 193 ARG A N 1
ATOM 1564 C CA . ARG A 1 193 ? -12.234 3.787 10.377 1.00 91.75 193 ARG A CA 1
ATOM 1565 C C . ARG A 1 193 ? -11.749 5.230 10.451 1.00 91.75 193 ARG A C 1
ATOM 1567 O O . ARG A 1 193 ? -11.832 5.953 9.461 1.00 91.75 193 ARG A O 1
ATOM 1574 N N . ILE A 1 194 ? -11.259 5.655 11.618 1.00 90.00 194 ILE A N 1
ATOM 1575 C CA . ILE A 1 194 ? -10.762 7.021 11.806 1.00 90.00 194 ILE A CA 1
ATOM 1576 C C . ILE A 1 194 ? -9.544 7.266 10.914 1.00 90.00 194 ILE A C 1
ATOM 1578 O O . ILE A 1 194 ? -9.483 8.321 10.294 1.00 90.00 194 ILE A O 1
ATOM 1582 N N . ILE A 1 195 ? -8.617 6.309 10.812 1.00 91.12 195 ILE A N 1
ATOM 1583 C CA . ILE A 1 195 ? -7.427 6.407 9.955 1.00 91.12 195 ILE A CA 1
ATOM 1584 C C . ILE A 1 195 ? -7.825 6.543 8.479 1.00 91.12 195 ILE A C 1
ATOM 1586 O O . ILE A 1 195 ? -7.386 7.494 7.834 1.00 91.12 195 ILE A O 1
ATOM 1590 N N . CYS A 1 196 ? -8.707 5.680 7.962 1.00 91.88 196 CYS A N 1
ATOM 1591 C CA . CYS A 1 196 ? -9.191 5.768 6.577 1.00 91.88 196 CYS A CA 1
ATOM 1592 C C . CYS A 1 196 ? -9.921 7.091 6.301 1.00 91.88 196 CYS A C 1
ATOM 1594 O O . CYS A 1 196 ? -9.698 7.730 5.273 1.00 91.88 196 CYS A O 1
ATOM 1596 N N . LEU A 1 197 ? -10.759 7.552 7.236 1.00 89.06 197 LEU A N 1
ATOM 1597 C CA . LEU A 1 197 ? -11.442 8.840 7.112 1.00 89.06 197 LEU A CA 1
ATOM 1598 C C . LEU A 1 197 ? -10.435 9.998 7.092 1.00 89.06 197 LEU A C 1
ATOM 1600 O O . LEU A 1 197 ? -10.531 10.898 6.262 1.00 89.06 197 LEU A O 1
ATOM 1604 N N . SER A 1 198 ? -9.435 9.951 7.965 1.00 86.25 198 SER A N 1
ATOM 1605 C CA . SER A 1 198 ? -8.328 10.901 8.009 1.00 86.25 198 SER A CA 1
ATOM 1606 C C . SER A 1 198 ? -7.559 10.949 6.682 1.00 86.25 198 SER A C 1
ATOM 1608 O O . SER A 1 198 ? -7.354 12.038 6.146 1.00 86.25 198 SER A O 1
ATOM 1610 N N . ALA A 1 199 ? -7.201 9.794 6.115 1.00 88.94 199 ALA A N 1
ATOM 1611 C CA . ALA A 1 199 ? -6.553 9.706 4.807 1.00 88.94 199 ALA A CA 1
ATOM 1612 C C . ALA A 1 199 ? -7.436 10.270 3.681 1.00 88.94 199 ALA A C 1
ATOM 1614 O O . ALA A 1 199 ? -6.940 10.973 2.805 1.00 88.94 199 ALA A O 1
ATOM 1615 N N . SER A 1 200 ? -8.754 10.041 3.732 1.00 88.31 200 SER A N 1
ATOM 1616 C CA . SER A 1 200 ? -9.701 10.586 2.747 1.00 88.31 200 SER A CA 1
ATOM 1617 C C . SER A 1 200 ? -9.748 12.117 2.742 1.00 88.31 200 SER A C 1
ATOM 1619 O O . SER A 1 200 ? -9.761 12.727 1.676 1.00 88.31 200 SER A O 1
ATOM 1621 N N . LEU A 1 201 ? -9.683 12.748 3.920 1.00 83.75 201 LEU A N 1
ATOM 1622 C CA . LEU A 1 201 ? -9.670 14.208 4.041 1.00 83.75 201 LEU A CA 1
ATOM 1623 C C . LEU A 1 201 ? -8.357 14.812 3.530 1.00 83.75 201 LEU A C 1
ATOM 1625 O O . LEU A 1 201 ? -8.368 15.874 2.908 1.00 83.75 201 LEU A O 1
ATOM 1629 N N . LEU A 1 202 ? -7.226 14.136 3.755 1.00 82.62 202 LEU A N 1
ATOM 1630 C CA . LEU A 1 202 ? -5.951 14.566 3.182 1.00 82.62 202 LEU A CA 1
ATOM 1631 C C . LEU A 1 202 ? -5.944 14.402 1.661 1.00 82.62 202 LEU A C 1
ATOM 1633 O O . LEU A 1 202 ? -5.459 15.286 0.957 1.00 82.62 202 LEU A O 1
ATOM 1637 N N . ALA A 1 203 ? -6.534 13.322 1.147 1.00 86.06 203 ALA A N 1
ATOM 1638 C CA . ALA A 1 203 ? -6.697 13.132 -0.286 1.00 86.06 203 ALA A CA 1
ATOM 1639 C C . ALA A 1 203 ? -7.477 14.296 -0.915 1.00 86.06 203 ALA A C 1
ATOM 1641 O O . ALA A 1 203 ? -7.039 14.837 -1.929 1.00 86.06 203 ALA A O 1
ATOM 1642 N N . ASP A 1 204 ? -8.567 14.744 -0.281 1.00 82.44 204 ASP A N 1
ATOM 1643 C CA . ASP A 1 204 ? -9.337 15.917 -0.717 1.00 82.44 204 ASP A CA 1
ATOM 1644 C C . ASP A 1 204 ? -8.478 17.194 -0.748 1.00 82.44 204 ASP A C 1
ATOM 1646 O O . ASP A 1 204 ? -8.512 17.955 -1.719 1.00 82.44 204 ASP A O 1
ATOM 1650 N N . HIS A 1 205 ? -7.653 17.405 0.279 1.00 78.69 205 HIS A N 1
ATOM 1651 C CA . HIS A 1 205 ? -6.737 18.543 0.352 1.00 78.69 205 HIS A CA 1
ATOM 1652 C C . HIS A 1 205 ? -5.667 18.507 -0.753 1.00 78.69 205 HIS A C 1
ATOM 1654 O O . HIS A 1 205 ? -5.421 19.509 -1.426 1.00 78.69 205 HIS A O 1
ATOM 1660 N N . LEU A 1 206 ? -5.066 17.340 -0.997 1.00 80.44 206 LEU A N 1
ATOM 1661 C CA . LEU A 1 206 ? -4.085 17.131 -2.064 1.00 80.44 206 LEU A CA 1
ATOM 1662 C C . LEU A 1 206 ? -4.703 17.300 -3.458 1.00 80.44 206 LEU A C 1
ATOM 1664 O O . LEU A 1 206 ? -4.051 17.857 -4.340 1.00 80.44 206 LEU A O 1
ATOM 1668 N N . CYS A 1 207 ? -5.951 16.867 -3.660 1.00 80.62 207 CYS A N 1
ATOM 1669 C CA . CYS A 1 207 ? -6.685 17.121 -4.903 1.00 80.62 207 CYS A CA 1
ATOM 1670 C C . CYS A 1 207 ? -6.847 18.617 -5.147 1.00 80.62 207 CYS A C 1
ATOM 1672 O O . CYS A 1 207 ? -6.613 19.094 -6.255 1.00 80.62 207 CYS A O 1
ATOM 1674 N N . PHE A 1 208 ? -7.233 19.353 -4.103 1.00 78.25 208 PHE A N 1
ATOM 1675 C CA . PHE A 1 208 ? -7.477 20.785 -4.195 1.00 78.25 208 PHE A CA 1
ATOM 1676 C C . PHE A 1 208 ? -6.191 21.580 -4.450 1.00 78.25 208 PHE A C 1
ATOM 1678 O O . PHE A 1 208 ? -6.173 22.439 -5.325 1.00 78.25 208 PHE A O 1
ATOM 1685 N N . LEU A 1 209 ? -5.109 21.283 -3.721 1.00 76.62 209 LEU A N 1
ATOM 1686 C CA . LEU A 1 209 ? -3.864 22.052 -3.811 1.00 76.62 209 LEU A CA 1
ATOM 1687 C C . LEU A 1 209 ? -2.929 21.620 -4.941 1.00 76.62 209 LEU A C 1
ATOM 1689 O O . LEU A 1 209 ? -2.200 22.449 -5.476 1.00 76.62 209 LEU A O 1
ATOM 1693 N N . ARG A 1 210 ? -2.874 20.320 -5.252 1.00 78.50 210 ARG A N 1
ATOM 1694 C CA . ARG A 1 210 ? -1.882 19.748 -6.180 1.00 78.50 210 ARG A CA 1
ATOM 1695 C C . ARG A 1 210 ? -2.500 19.203 -7.465 1.00 78.50 210 ARG A C 1
ATOM 1697 O O . ARG A 1 210 ? -1.774 18.651 -8.284 1.00 78.50 210 ARG A O 1
ATOM 1704 N N . HIS A 1 211 ? -3.819 19.322 -7.632 1.00 77.81 211 HIS A N 1
ATOM 1705 C CA . HIS A 1 211 ? -4.562 18.789 -8.780 1.00 77.81 211 HIS A CA 1
ATOM 1706 C C . HIS A 1 211 ? -4.324 17.288 -9.031 1.00 77.81 211 HIS A C 1
ATOM 1708 O O . HIS A 1 211 ? -4.475 16.791 -10.147 1.00 77.81 211 HIS A O 1
ATOM 1714 N N . THR A 1 212 ? -3.957 16.543 -7.986 1.00 77.25 212 THR A N 1
ATOM 1715 C CA . THR A 1 212 ? -3.771 15.094 -8.061 1.00 77.25 212 THR A CA 1
ATOM 1716 C C . THR A 1 212 ? -5.139 14.412 -8.135 1.00 77.25 212 THR A C 1
ATOM 1718 O O . THR A 1 212 ? -6.007 14.750 -7.335 1.00 77.25 212 THR A O 1
ATOM 1721 N N . PRO A 1 213 ? -5.356 13.418 -9.016 1.00 82.25 213 PRO A N 1
ATOM 1722 C CA . PRO A 1 213 ? -6.586 12.631 -9.005 1.00 82.25 213 PRO A CA 1
ATOM 1723 C C . PRO A 1 213 ? -6.824 11.961 -7.646 1.00 82.25 213 PRO A C 1
ATOM 1725 O O . PRO A 1 213 ? -5.903 11.381 -7.067 1.00 82.25 213 PRO A O 1
ATOM 1728 N N . TRP A 1 214 ? -8.068 11.985 -7.166 1.00 85.75 214 TRP A N 1
ATOM 1729 C CA . TRP A 1 214 ? -8.418 11.545 -5.811 1.00 85.75 214 TRP A CA 1
ATOM 1730 C C . TRP A 1 214 ? -7.950 10.134 -5.435 1.00 85.75 214 TRP A C 1
ATOM 1732 O O . TRP A 1 214 ? -7.318 9.998 -4.386 1.00 85.75 214 TRP A O 1
ATOM 1742 N N . PRO A 1 215 ? -8.123 9.098 -6.283 1.00 81.56 215 PRO A N 1
ATOM 1743 C CA . PRO A 1 215 ? -7.631 7.757 -5.955 1.00 81.56 215 PRO A CA 1
ATOM 1744 C C . PRO A 1 215 ? -6.116 7.723 -5.715 1.00 81.56 215 PRO A C 1
ATOM 1746 O O . PRO A 1 215 ? -5.630 7.0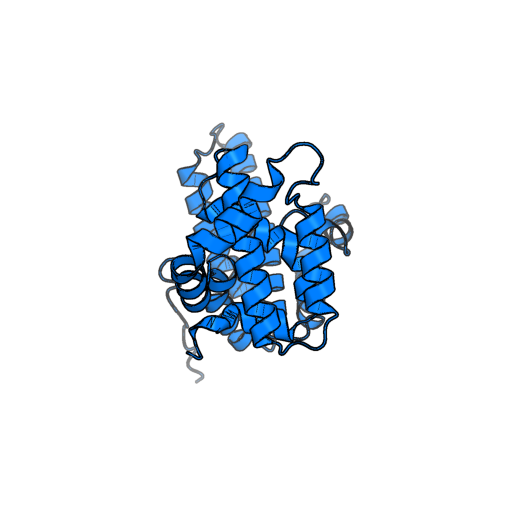55 -4.806 1.00 81.56 215 PRO A O 1
ATOM 1749 N N . ARG A 1 216 ? -5.356 8.508 -6.488 1.00 78.75 216 ARG A N 1
ATOM 1750 C CA . ARG A 1 216 ? -3.901 8.616 -6.343 1.00 78.75 216 ARG A CA 1
ATOM 1751 C C . ARG A 1 216 ? -3.514 9.392 -5.084 1.00 78.75 216 ARG A C 1
ATOM 1753 O O . ARG A 1 216 ? -2.543 9.030 -4.427 1.00 78.75 216 ARG A O 1
ATOM 1760 N N . ALA A 1 217 ? -4.263 10.437 -4.739 1.00 81.19 217 ALA A N 1
ATOM 1761 C CA . ALA A 1 217 ? -4.048 11.210 -3.519 1.00 81.19 217 ALA A CA 1
ATOM 1762 C C . ALA A 1 217 ? -4.340 10.389 -2.248 1.00 81.19 217 ALA A C 1
ATOM 1764 O O . ALA A 1 217 ? -3.602 10.485 -1.265 1.00 81.19 217 ALA A O 1
ATOM 1765 N N . TYR A 1 218 ? -5.374 9.544 -2.283 1.00 86.25 218 TYR A N 1
ATOM 1766 C CA . TYR A 1 218 ? -5.699 8.627 -1.192 1.00 86.25 218 TYR A CA 1
ATOM 1767 C C . TYR A 1 218 ? -4.628 7.550 -1.015 1.00 86.25 218 TYR A C 1
ATOM 1769 O O . TYR A 1 218 ? -4.120 7.377 0.090 1.00 86.25 218 TYR A O 1
ATOM 1777 N N . LEU A 1 219 ? -4.210 6.896 -2.104 1.00 82.94 219 LEU A N 1
ATOM 1778 C CA . LEU A 1 219 ? -3.098 5.943 -2.082 1.00 82.94 219 LEU A CA 1
ATOM 1779 C C . LEU A 1 219 ? -1.822 6.567 -1.499 1.00 82.94 219 LEU A C 1
ATOM 1781 O O . LEU A 1 219 ? -1.159 5.946 -0.669 1.00 82.94 219 LEU A O 1
ATOM 1785 N N . HIS A 1 220 ? -1.482 7.790 -1.912 1.00 81.00 220 HIS A N 1
ATOM 1786 C CA . HIS A 1 220 ? -0.326 8.506 -1.373 1.00 81.00 220 HIS A CA 1
ATOM 1787 C C . HIS A 1 220 ? -0.456 8.717 0.141 1.00 81.00 220 HIS A C 1
ATOM 1789 O O . HIS A 1 220 ? 0.442 8.342 0.885 1.00 81.00 220 HIS A O 1
ATOM 1795 N N . SER A 1 221 ? -1.620 9.183 0.600 1.00 84.00 221 SER A N 1
ATOM 1796 C CA . SER A 1 221 ? -1.895 9.383 2.028 1.00 84.00 221 SER A CA 1
ATOM 1797 C C . SER A 1 221 ? -1.777 8.077 2.824 1.00 84.00 221 SER A C 1
ATOM 1799 O O . SER A 1 221 ? -1.145 8.044 3.873 1.00 84.00 221 SER A O 1
ATOM 1801 N N . MET A 1 222 ? -2.344 6.976 2.323 1.00 85.88 222 MET A N 1
ATOM 1802 C CA . MET A 1 222 ? -2.228 5.662 2.967 1.00 85.88 222 MET A CA 1
ATOM 1803 C C . MET A 1 222 ? -0.782 5.150 2.980 1.00 85.88 222 MET A C 1
ATOM 1805 O O . MET A 1 222 ? -0.353 4.545 3.959 1.00 85.88 222 MET A O 1
ATOM 1809 N N . THR A 1 223 ? -0.010 5.443 1.933 1.00 79.44 223 THR A N 1
ATOM 1810 C CA . THR A 1 223 ? 1.418 5.105 1.861 1.00 79.44 223 THR A CA 1
ATOM 1811 C C . THR A 1 223 ? 2.223 5.823 2.941 1.00 79.44 223 THR A C 1
ATOM 1813 O O . THR A 1 223 ? 3.032 5.186 3.615 1.00 79.44 223 THR A O 1
ATOM 1816 N N . ASP A 1 224 ? 1.976 7.116 3.149 1.00 78.56 224 ASP A N 1
ATOM 1817 C CA . ASP A 1 224 ? 2.681 7.912 4.162 1.00 78.56 224 ASP A CA 1
ATOM 1818 C C . ASP A 1 224 ? 2.276 7.510 5.592 1.00 78.56 224 ASP A C 1
ATOM 1820 O O . ASP A 1 224 ? 3.050 7.643 6.539 1.00 78.56 224 ASP A O 1
ATOM 1824 N N . LEU A 1 225 ? 1.071 6.957 5.765 1.00 82.44 225 LEU A N 1
ATOM 1825 C CA . LEU A 1 225 ? 0.585 6.461 7.055 1.00 82.44 225 LEU A CA 1
ATOM 1826 C C . LEU A 1 225 ? 1.091 5.064 7.418 1.00 82.44 225 LEU A C 1
ATOM 1828 O O . LEU A 1 225 ? 1.136 4.730 8.608 1.00 82.44 225 LEU A O 1
ATOM 1832 N N . TYR A 1 226 ? 1.475 4.253 6.431 1.00 83.44 226 TYR A N 1
ATOM 1833 C CA . TYR A 1 226 ? 1.894 2.866 6.636 1.00 83.44 226 TYR A CA 1
ATOM 1834 C C . TYR A 1 226 ? 2.901 2.668 7.788 1.00 83.44 226 TYR A C 1
ATOM 1836 O O . TYR A 1 226 ? 2.640 1.822 8.639 1.00 83.44 226 TYR A O 1
ATOM 1844 N N . PRO A 1 227 ? 3.978 3.465 7.923 1.00 78.19 227 PRO A N 1
ATOM 1845 C CA . PRO A 1 227 ? 5.006 3.285 8.960 1.00 78.19 227 PRO A CA 1
ATOM 1846 C C . PRO A 1 227 ? 4.508 3.486 10.397 1.00 78.19 227 PRO A C 1
ATOM 1848 O O . PRO A 1 227 ? 5.135 3.017 11.352 1.00 78.19 227 PRO A O 1
ATOM 1851 N N . PHE A 1 228 ? 3.393 4.199 10.565 1.00 83.12 228 PHE A N 1
ATOM 1852 C CA . PHE A 1 228 ? 2.722 4.377 11.851 1.00 83.12 228 PHE A CA 1
ATOM 1853 C C . PHE A 1 228 ? 1.721 3.253 12.091 1.00 83.12 228 PHE A C 1
ATOM 1855 O O . PHE A 1 228 ? 1.705 2.657 13.163 1.00 83.12 228 PHE A O 1
ATOM 1862 N N . VAL A 1 229 ? 0.915 2.932 11.077 1.00 85.62 229 VAL A N 1
ATOM 1863 C CA . VAL A 1 229 ? -0.116 1.892 11.162 1.00 85.62 229 VAL A CA 1
ATOM 1864 C C . VAL A 1 229 ? 0.504 0.503 11.336 1.00 85.62 229 VAL A C 1
ATOM 1866 O O . VAL A 1 229 ? -0.013 -0.295 12.108 1.00 85.62 229 VAL A O 1
ATOM 1869 N N . SER A 1 230 ? 1.653 0.229 10.713 1.00 82.25 230 SER A N 1
ATOM 1870 C CA . SER A 1 230 ? 2.379 -1.039 10.852 1.00 82.25 230 SER A CA 1
ATOM 1871 C C . SER A 1 230 ? 2.928 -1.276 12.265 1.00 82.25 230 SER A C 1
ATOM 1873 O O . SER A 1 230 ? 3.366 -2.374 12.582 1.00 82.25 230 SER A O 1
ATOM 1875 N N . GLN A 1 231 ? 2.929 -0.263 13.140 1.00 82.56 231 GLN A N 1
ATOM 1876 C CA . GLN A 1 231 ? 3.282 -0.444 14.554 1.00 82.56 231 GLN A CA 1
ATOM 1877 C C . GLN A 1 231 ? 2.146 -1.107 15.349 1.00 82.56 231 GLN A C 1
ATOM 1879 O O . GLN A 1 231 ? 2.403 -1.656 16.421 1.00 82.56 231 GLN A O 1
ATOM 1884 N N . ASP A 1 232 ? 0.920 -1.093 14.814 1.00 88.88 232 ASP A N 1
ATOM 1885 C CA . ASP A 1 232 ? -0.267 -1.754 15.359 1.00 88.88 232 ASP A CA 1
ATOM 1886 C C . ASP A 1 232 ? -0.847 -2.733 14.310 1.00 88.88 232 ASP A C 1
ATOM 1888 O O . ASP A 1 232 ? -1.763 -2.388 13.552 1.00 88.88 232 ASP A O 1
ATOM 1892 N N . PRO A 1 233 ? -0.314 -3.972 14.231 1.00 87.12 233 PRO A N 1
ATOM 1893 C CA . PRO A 1 233 ? -0.657 -4.923 13.169 1.00 87.12 233 PRO A CA 1
ATOM 1894 C C . PRO A 1 233 ? -2.142 -5.291 13.114 1.00 87.12 233 PRO A C 1
ATOM 1896 O O . PRO A 1 233 ? -2.663 -5.613 12.048 1.00 87.12 233 PRO A O 1
ATOM 1899 N N . LEU A 1 234 ? -2.845 -5.220 14.250 1.00 90.88 234 LEU A N 1
ATOM 1900 C CA . LEU A 1 234 ? -4.279 -5.495 14.311 1.00 90.88 234 LEU A CA 1
ATOM 1901 C C . LEU A 1 234 ? -5.082 -4.393 13.618 1.00 90.88 234 LEU A C 1
ATOM 1903 O O . LEU A 1 234 ? -6.044 -4.691 12.914 1.00 90.88 234 LEU A O 1
ATOM 1907 N N . VAL A 1 235 ? -4.681 -3.128 13.777 1.00 92.06 235 VAL A N 1
ATOM 1908 C CA . VAL A 1 235 ? -5.311 -1.999 13.076 1.00 92.06 235 VAL A CA 1
ATOM 1909 C C . VAL A 1 235 ? -5.026 -2.069 11.580 1.00 92.06 235 VAL A C 1
ATOM 1911 O O . VAL A 1 235 ? -5.942 -1.865 10.787 1.00 92.06 235 VAL A O 1
ATOM 1914 N N . LEU A 1 236 ? -3.792 -2.402 11.189 1.00 89.44 236 LEU A N 1
ATOM 1915 C CA . LEU A 1 236 ? -3.436 -2.612 9.784 1.00 89.44 236 LEU A CA 1
ATOM 1916 C C . LEU A 1 236 ? -4.298 -3.705 9.140 1.00 89.44 236 LEU A C 1
ATOM 1918 O O . LEU A 1 236 ? -4.862 -3.499 8.067 1.00 89.44 236 LEU A O 1
ATOM 1922 N N . GLN A 1 237 ? -4.432 -4.846 9.818 1.00 90.25 237 GLN A N 1
ATOM 1923 C CA . GLN A 1 237 ? -5.285 -5.940 9.370 1.00 90.25 237 GLN A CA 1
ATOM 1924 C C . GLN A 1 237 ? -6.747 -5.490 9.256 1.00 90.25 237 GLN A C 1
ATOM 1926 O O . GLN A 1 237 ? -7.393 -5.740 8.243 1.00 90.25 237 GLN A O 1
ATOM 1931 N N . GLU A 1 238 ? -7.271 -4.787 10.257 1.00 93.38 238 GLU A N 1
ATOM 1932 C CA . GLU A 1 238 ? -8.662 -4.329 10.253 1.00 93.38 238 GLU A CA 1
ATOM 1933 C C . GLU A 1 238 ? -8.956 -3.299 9.152 1.00 93.38 238 GLU A C 1
ATOM 1935 O O . GLU A 1 238 ? -10.073 -3.275 8.653 1.00 93.38 238 GLU A O 1
ATOM 1940 N N . ILE A 1 239 ? -7.983 -2.484 8.725 1.00 90.88 239 ILE A N 1
ATOM 1941 C CA . ILE A 1 239 ? -8.144 -1.587 7.564 1.00 90.88 239 ILE A CA 1
ATOM 1942 C C . ILE A 1 239 ? -8.385 -2.389 6.280 1.00 90.88 239 ILE A C 1
ATOM 1944 O O . ILE A 1 239 ? -9.248 -2.022 5.488 1.00 90.88 239 ILE A O 1
ATOM 1948 N N . ILE A 1 240 ? -7.642 -3.480 6.084 1.00 87.06 240 ILE A N 1
ATOM 1949 C CA . ILE A 1 240 ? -7.734 -4.313 4.877 1.00 87.06 240 ILE A CA 1
ATOM 1950 C C . ILE A 1 240 ? -9.075 -5.043 4.804 1.00 87.06 240 ILE A C 1
ATOM 1952 O O . ILE A 1 240 ? -9.677 -5.112 3.739 1.00 87.06 240 ILE A O 1
ATOM 1956 N N . TYR A 1 241 ? -9.558 -5.551 5.938 1.00 89.56 241 TYR A N 1
ATOM 1957 C CA . TYR A 1 241 ? -10.782 -6.357 6.014 1.00 89.56 241 TYR A CA 1
ATOM 1958 C C . TYR A 1 241 ? -11.999 -5.564 6.511 1.00 89.56 241 TYR A C 1
ATOM 1960 O O . TYR A 1 241 ? -12.958 -6.148 7.020 1.00 89.56 241 TYR A O 1
ATOM 1968 N N . LEU A 1 242 ? -11.960 -4.231 6.418 1.00 87.94 242 LEU A N 1
ATOM 1969 C CA . LEU A 1 242 ? -12.944 -3.369 7.076 1.00 87.94 242 LEU A CA 1
ATOM 1970 C C . LEU A 1 242 ? -14.372 -3.580 6.551 1.00 87.94 242 LEU A C 1
ATOM 1972 O O . LEU A 1 242 ? -15.332 -3.439 7.321 1.00 87.94 242 LEU A O 1
ATOM 1976 N N . ASP A 1 243 ? -14.485 -3.920 5.263 1.00 80.25 243 ASP A N 1
ATOM 1977 C CA . ASP A 1 243 ? -15.749 -4.129 4.557 1.00 80.25 243 ASP A CA 1
ATOM 1978 C C . ASP A 1 243 ? -16.187 -5.602 4.514 1.00 80.25 243 ASP A C 1
ATOM 1980 O O . ASP A 1 243 ? -17.387 -5.851 4.577 1.00 80.25 243 ASP A O 1
ATOM 1984 N N . ASP A 1 244 ? -15.259 -6.566 4.542 1.00 69.25 244 ASP A N 1
ATOM 1985 C CA . ASP A 1 244 ? -15.546 -8.017 4.495 1.00 69.25 244 ASP A CA 1
ATOM 1986 C C . ASP A 1 244 ? -16.322 -8.539 5.728 1.00 69.25 244 ASP A C 1
ATOM 1988 O O . ASP A 1 244 ? -16.711 -9.704 5.796 1.00 69.25 244 ASP A O 1
ATOM 1992 N N . ARG A 1 245 ? -16.535 -7.684 6.737 1.00 57.25 245 ARG A N 1
ATOM 1993 C CA . ARG A 1 245 ? -17.156 -7.998 8.039 1.00 57.25 245 ARG A CA 1
ATOM 1994 C C . ARG A 1 245 ? -18.359 -7.099 8.361 1.00 57.25 245 ARG A C 1
ATOM 1996 O O . ARG A 1 245 ? -18.583 -6.777 9.538 1.00 57.25 245 ARG A O 1
ATOM 2003 N N . SER A 1 246 ? -19.040 -6.587 7.338 1.00 52.47 246 SER A N 1
ATOM 2004 C CA . SER A 1 246 ? -20.196 -5.673 7.437 1.00 52.47 246 SER A CA 1
ATOM 2005 C C . SER A 1 246 ? -21.443 -6.356 6.905 1.00 52.47 246 SER A C 1
ATOM 2007 O O . SER A 1 246 ? -22.481 -6.241 7.587 1.00 52.47 246 SER A O 1
#

pLDDT: mean 73.4, std 17.29, range [26.84, 95.0]